Protein AF-A0A1F8THC5-F1 (afdb_monomer_lite)

Structure (mmCIF, N/CA/C/O backbone):
data_AF-A0A1F8THC5-F1
#
_entry.id   AF-A0A1F8THC5-F1
#
loop_
_atom_site.group_PDB
_atom_site.id
_atom_site.type_symbol
_atom_site.label_atom_id
_atom_site.label_alt_id
_atom_site.label_comp_id
_atom_site.label_asym_id
_atom_site.label_entity_id
_atom_site.label_seq_id
_atom_site.pdbx_PDB_ins_code
_atom_site.Cartn_x
_atom_site.Cartn_y
_atom_site.Cartn_z
_atom_site.occupancy
_atom_site.B_iso_or_equiv
_atom_site.auth_seq_id
_atom_site.auth_comp_id
_atom_site.auth_asym_id
_atom_site.auth_atom_id
_atom_site.pdbx_PDB_model_num
ATOM 1 N N . MET A 1 1 ? 15.472 2.644 -5.245 1.00 55.06 1 MET A N 1
ATOM 2 C CA . MET A 1 1 ? 14.211 1.886 -5.036 1.00 55.06 1 MET A CA 1
ATOM 3 C C . MET A 1 1 ? 13.576 2.056 -3.652 1.00 55.06 1 MET A C 1
ATOM 5 O O . MET A 1 1 ? 12.397 2.376 -3.589 1.00 55.06 1 MET A O 1
ATOM 9 N N . THR A 1 2 ? 14.292 1.834 -2.541 1.00 53.03 2 THR A N 1
ATOM 10 C CA . THR A 1 2 ? 13.678 1.596 -1.212 1.00 53.03 2 THR A CA 1
ATOM 11 C C . THR A 1 2 ? 12.883 2.753 -0.594 1.00 53.03 2 THR A C 1
ATOM 13 O O . THR A 1 2 ? 12.020 2.473 0.228 1.00 53.03 2 THR A O 1
ATOM 16 N N . ALA A 1 3 ? 13.113 4.015 -0.980 1.00 61.66 3 ALA A N 1
ATOM 17 C CA . ALA A 1 3 ? 12.354 5.161 -0.451 1.00 61.66 3 ALA A CA 1
ATOM 18 C C . ALA A 1 3 ? 11.189 5.625 -1.350 1.00 61.66 3 ALA A C 1
ATOM 20 O O . ALA A 1 3 ? 10.169 6.072 -0.831 1.00 61.66 3 ALA A O 1
ATOM 21 N N . ALA A 1 4 ? 11.318 5.495 -2.676 1.00 78.25 4 ALA A N 1
ATOM 22 C CA . ALA A 1 4 ? 10.352 6.039 -3.636 1.00 78.25 4 ALA A CA 1
ATOM 23 C C . ALA A 1 4 ? 9.067 5.203 -3.726 1.00 78.25 4 ALA A C 1
ATOM 25 O O . ALA A 1 4 ? 7.970 5.753 -3.741 1.00 78.25 4 ALA A O 1
ATOM 26 N N . TRP A 1 5 ? 9.193 3.869 -3.715 1.00 83.25 5 TRP A N 1
ATOM 27 C CA . TRP A 1 5 ? 8.026 2.987 -3.759 1.00 83.25 5 TRP A CA 1
ATOM 28 C C . TRP A 1 5 ? 7.094 3.161 -2.557 1.00 83.25 5 TRP A C 1
ATOM 30 O O . TRP A 1 5 ? 5.903 3.352 -2.786 1.00 83.25 5 TRP A O 1
ATOM 40 N N . PRO A 1 6 ? 7.578 3.150 -1.294 1.00 74.75 6 PRO A N 1
ATOM 41 C CA . PRO A 1 6 ? 6.705 3.409 -0.159 1.00 74.75 6 PRO A CA 1
ATOM 42 C C . PRO A 1 6 ? 5.925 4.713 -0.318 1.00 74.75 6 PRO A C 1
ATOM 44 O O . PRO A 1 6 ? 4.714 4.678 -0.172 1.00 74.75 6 PRO A O 1
ATOM 47 N N . ALA A 1 7 ? 6.579 5.822 -0.690 1.00 74.62 7 ALA A N 1
ATOM 48 C CA . ALA A 1 7 ? 5.922 7.116 -0.901 1.00 74.62 7 ALA A CA 1
ATOM 49 C C . ALA A 1 7 ? 4.762 7.028 -1.911 1.00 74.62 7 ALA A C 1
ATOM 51 O O . ALA A 1 7 ? 3.622 7.349 -1.572 1.00 74.62 7 ALA A O 1
ATOM 52 N N . PHE A 1 8 ? 5.047 6.514 -3.111 1.00 85.44 8 PHE A N 1
ATOM 53 C CA . PHE A 1 8 ? 4.052 6.322 -4.165 1.00 85.44 8 PHE A CA 1
ATOM 54 C C . PHE A 1 8 ? 2.902 5.412 -3.713 1.00 85.44 8 PHE A C 1
ATOM 56 O O . PHE A 1 8 ? 1.729 5.768 -3.818 1.00 85.44 8 PHE A O 1
ATOM 63 N N . ARG A 1 9 ? 3.227 4.246 -3.145 1.00 84.25 9 ARG A N 1
ATOM 64 C CA . ARG A 1 9 ? 2.250 3.221 -2.765 1.00 84.25 9 ARG A CA 1
ATOM 65 C C . ARG A 1 9 ? 1.277 3.691 -1.685 1.00 84.25 9 ARG A C 1
ATOM 67 O O . ARG A 1 9 ? 0.123 3.255 -1.682 1.00 84.25 9 ARG A O 1
ATOM 74 N N . ILE A 1 10 ? 1.714 4.566 -0.780 1.00 74.12 10 ILE A N 1
ATOM 75 C CA . ILE A 1 10 ? 0.833 5.193 0.217 1.00 74.12 10 ILE A CA 1
ATOM 76 C C . ILE A 1 10 ? -0.155 6.106 -0.470 1.00 74.12 10 ILE A C 1
ATOM 78 O O . ILE A 1 10 ? -1.350 5.970 -0.243 1.00 74.12 10 ILE A O 1
ATOM 82 N N . ALA A 1 11 ? 0.354 7.023 -1.293 1.00 79.38 11 ALA A N 1
ATOM 83 C CA . ALA A 1 11 ? -0.463 8.032 -1.936 1.00 79.38 11 ALA A CA 1
ATOM 84 C C . ALA A 1 11 ? -1.493 7.376 -2.868 1.00 79.38 11 ALA A C 1
ATOM 86 O O . ALA A 1 11 ? -2.670 7.722 -2.844 1.00 79.38 11 ALA A O 1
ATOM 87 N N . ALA A 1 12 ? -1.091 6.323 -3.582 1.00 86.31 12 ALA A N 1
ATOM 88 C CA . ALA A 1 12 ? -2.015 5.448 -4.292 1.00 86.31 12 ALA A CA 1
ATOM 89 C C . ALA A 1 12 ? -3.016 4.774 -3.336 1.00 86.31 12 ALA A C 1
ATOM 91 O O . ALA A 1 12 ? -4.223 4.796 -3.560 1.00 86.31 12 ALA A O 1
ATOM 92 N N . GLY A 1 13 ? -2.534 4.197 -2.233 1.00 78.62 13 GLY A N 1
ATOM 93 C CA . GLY A 1 13 ? -3.359 3.505 -1.244 1.00 78.62 13 GLY A CA 1
ATOM 94 C C . GLY A 1 13 ? -4.473 4.365 -0.640 1.00 78.62 13 GLY A C 1
ATOM 95 O O . GLY A 1 13 ? -5.505 3.809 -0.260 1.00 78.62 13 GLY A O 1
ATOM 96 N N . THR A 1 14 ? -4.313 5.692 -0.599 1.00 75.81 14 THR A N 1
ATOM 97 C CA . THR A 1 14 ? -5.328 6.608 -0.061 1.00 75.81 14 THR A CA 1
ATOM 98 C C . THR A 1 14 ? -6.505 6.886 -0.996 1.00 75.81 14 THR A C 1
ATOM 100 O O . THR A 1 14 ? -7.524 7.376 -0.513 1.00 75.81 14 THR A O 1
ATOM 103 N N . LEU A 1 15 ? -6.419 6.530 -2.282 1.00 81.69 15 LEU A N 1
ATOM 104 C CA . LEU A 1 15 ? -7.518 6.660 -3.254 1.00 81.69 15 LEU A CA 1
ATOM 105 C C . LEU A 1 15 ? -8.721 5.807 -2.846 1.00 81.69 15 LEU A C 1
ATOM 107 O O . LEU A 1 15 ? -8.516 4.635 -2.549 1.00 81.69 15 LEU A O 1
ATOM 111 N N . THR A 1 16 ? -9.950 6.323 -2.803 1.00 77.44 16 THR A N 1
ATOM 112 C CA . THR A 1 16 ? -11.165 5.500 -2.599 1.00 77.44 16 THR A CA 1
ATOM 113 C C . THR A 1 16 ? -11.567 4.737 -3.865 1.00 77.44 16 THR A C 1
ATOM 115 O O . THR A 1 16 ? -10.987 4.947 -4.928 1.00 77.44 16 THR A O 1
ATOM 118 N N . ASP A 1 17 ? -12.564 3.849 -3.767 1.00 82.00 17 ASP A N 1
ATOM 119 C CA . ASP A 1 17 ? -13.129 3.171 -4.943 1.00 82.00 17 ASP A CA 1
ATOM 120 C C . ASP A 1 17 ? -13.680 4.182 -5.960 1.00 82.00 17 ASP A C 1
ATOM 122 O O . ASP A 1 17 ? -13.470 4.019 -7.156 1.00 82.00 17 ASP A O 1
ATOM 126 N N . GLU A 1 18 ? -14.314 5.254 -5.480 1.00 85.06 18 GLU A N 1
ATOM 127 C CA . GLU A 1 18 ? -14.834 6.339 -6.313 1.00 85.06 18 GLU A CA 1
ATOM 128 C C . GLU A 1 18 ? -13.701 7.161 -6.940 1.00 85.06 18 GLU A C 1
ATOM 130 O O . GLU A 1 18 ? -13.726 7.432 -8.138 1.00 85.06 18 GLU A O 1
ATOM 135 N N . GLN A 1 19 ? -12.671 7.502 -6.158 1.00 87.31 19 GLN A N 1
ATOM 136 C CA . GLN A 1 19 ? -11.519 8.254 -6.664 1.00 87.31 19 GLN A CA 1
ATOM 137 C C . GLN A 1 19 ? -10.711 7.461 -7.693 1.00 87.31 19 GLN A C 1
ATOM 139 O O . GLN A 1 19 ? -10.095 8.059 -8.565 1.00 87.31 19 GLN A O 1
ATOM 144 N N . LEU A 1 20 ? -10.723 6.124 -7.653 1.00 91.62 20 LEU A N 1
ATOM 145 C CA . LEU A 1 20 ? -10.086 5.316 -8.697 1.00 91.62 20 LEU A CA 1
ATOM 146 C C . LEU A 1 20 ? -10.676 5.587 -10.092 1.00 91.62 20 LEU A C 1
ATOM 148 O O . LEU A 1 20 ? -9.962 5.458 -11.089 1.00 91.62 20 LEU A O 1
ATOM 152 N N . ASP A 1 21 ? -11.938 6.004 -10.171 1.00 94.06 21 ASP A N 1
ATOM 153 C CA . ASP A 1 21 ? -12.614 6.313 -11.432 1.00 94.06 21 ASP A CA 1
ATOM 154 C C . ASP A 1 21 ? -12.544 7.808 -11.803 1.00 94.06 21 ASP A C 1
ATOM 156 O O . ASP A 1 21 ? -12.910 8.190 -12.919 1.00 94.06 21 ASP A O 1
ATOM 160 N N . GLU A 1 22 ? -12.017 8.658 -10.916 1.00 94.19 22 GLU A N 1
ATOM 161 C CA . GLU A 1 22 ? -11.758 10.071 -11.198 1.00 94.19 22 GLU A CA 1
ATOM 162 C C . GLU A 1 22 ? -10.575 10.252 -12.151 1.00 94.19 22 GLU A C 1
ATOM 164 O O . GLU A 1 22 ? -9.637 9.452 -12.183 1.00 94.19 22 GLU A O 1
ATOM 169 N N . LYS A 1 23 ? -10.628 11.334 -12.935 1.00 94.62 23 LYS A N 1
ATOM 170 C CA . LYS A 1 23 ? -9.609 11.678 -13.924 1.00 94.62 23 LYS A CA 1
ATOM 171 C C . LYS A 1 23 ? -8.441 12.437 -13.295 1.00 94.62 23 LYS A C 1
ATOM 173 O O . LYS A 1 23 ? -8.646 13.427 -12.599 1.00 94.62 23 LYS A O 1
ATOM 178 N N . THR A 1 24 ? -7.226 12.008 -13.612 1.00 92.44 24 THR A N 1
ATOM 179 C CA . THR A 1 24 ? -5.981 12.724 -13.336 1.00 92.44 24 THR A CA 1
ATOM 180 C C . THR A 1 24 ? -5.796 13.891 -14.316 1.00 92.44 24 THR A C 1
ATOM 182 O O . THR A 1 24 ? -6.539 14.036 -15.295 1.00 92.44 24 THR A O 1
ATOM 185 N N . SER A 1 25 ? -4.773 14.726 -14.100 1.00 88.88 25 SER A N 1
ATOM 186 C CA . SER A 1 25 ? -4.449 15.839 -15.007 1.00 88.88 25 SER A CA 1
ATOM 187 C C . SER A 1 25 ? -4.061 15.396 -16.421 1.00 88.88 25 SER A C 1
ATOM 189 O O . SER A 1 25 ? -4.208 16.182 -17.355 1.00 88.88 25 SER A O 1
ATOM 191 N N . SER A 1 26 ? -3.598 14.156 -16.598 1.00 87.81 26 SER A N 1
ATOM 192 C CA . SER A 1 26 ? -3.279 13.568 -17.907 1.00 87.81 26 SER A CA 1
ATOM 193 C C . SER A 1 26 ? -4.500 12.977 -18.634 1.00 87.81 26 SER A C 1
ATOM 195 O O . SER A 1 26 ? -4.383 12.488 -19.756 1.00 87.81 26 SER A O 1
ATOM 197 N N . GLY A 1 27 ? -5.698 13.038 -18.038 1.00 91.88 27 GLY A N 1
ATOM 198 C CA . GLY A 1 27 ? -6.940 12.552 -18.653 1.00 91.88 27 GLY A CA 1
ATOM 199 C C . GLY A 1 27 ? -7.163 11.040 -18.525 1.00 91.88 27 GLY A C 1
ATOM 200 O O . GLY A 1 27 ? -8.160 10.508 -19.033 1.00 91.88 27 GLY A O 1
ATOM 201 N N . TRP A 1 28 ? -6.284 10.337 -17.818 1.00 93.94 28 TRP A N 1
ATOM 202 C CA . TRP A 1 28 ? -6.474 8.951 -17.393 1.00 93.94 28 TRP A CA 1
ATOM 203 C C . TRP A 1 28 ? -7.274 8.902 -16.100 1.00 93.94 28 TRP A C 1
ATOM 205 O O . TRP A 1 28 ? -7.330 9.895 -15.388 1.00 93.94 28 TRP A O 1
ATOM 215 N N . THR A 1 29 ? -7.936 7.789 -15.782 1.00 95.88 29 THR A N 1
ATOM 216 C CA . THR A 1 29 ? -8.403 7.606 -14.399 1.00 95.88 29 THR A CA 1
ATOM 217 C C . THR A 1 29 ? -7.254 7.142 -13.508 1.00 95.88 29 THR A C 1
ATOM 219 O O . THR A 1 29 ? -6.296 6.539 -14.002 1.00 95.88 29 THR A O 1
ATOM 222 N N . TYR A 1 30 ? -7.347 7.351 -12.194 1.00 94.44 30 TYR A N 1
ATOM 223 C CA . TYR A 1 30 ? -6.348 6.806 -11.266 1.00 94.44 30 TYR A CA 1
ATOM 224 C C . TYR A 1 30 ? -6.232 5.276 -11.366 1.00 94.44 30 TYR A C 1
ATOM 226 O O . TYR A 1 30 ? -5.139 4.729 -11.243 1.00 94.44 30 TYR A O 1
ATOM 234 N N . ARG A 1 31 ? -7.328 4.570 -11.669 1.00 95.25 31 ARG A N 1
ATOM 235 C CA . ARG A 1 31 ? -7.323 3.128 -11.960 1.00 95.25 31 ARG A CA 1
ATOM 236 C C . ARG A 1 31 ? -6.429 2.784 -13.153 1.00 95.25 31 ARG A C 1
ATOM 238 O O . ARG A 1 31 ? -5.627 1.859 -13.065 1.00 95.25 31 ARG A O 1
ATOM 245 N N . GLN A 1 32 ? -6.537 3.547 -14.242 1.00 95.25 32 GLN A N 1
ATOM 246 C CA . GLN A 1 32 ? -5.694 3.373 -15.430 1.00 95.25 32 GLN A CA 1
ATOM 247 C C . GLN A 1 32 ? -4.222 3.650 -15.104 1.00 95.25 32 GLN A C 1
ATOM 249 O O . GLN A 1 32 ? -3.361 2.847 -15.452 1.00 95.25 32 GLN A O 1
ATOM 254 N N . MET A 1 33 ? -3.950 4.735 -14.374 1.00 95.12 33 MET A N 1
ATOM 255 C CA . MET A 1 33 ? -2.606 5.120 -13.930 1.00 95.12 33 MET A CA 1
ATOM 256 C C . MET A 1 33 ? -1.938 4.023 -13.083 1.00 95.12 33 MET A C 1
ATOM 258 O O . MET A 1 33 ? -0.804 3.634 -13.348 1.00 95.12 33 MET A O 1
ATOM 262 N N . LEU A 1 34 ? -2.638 3.471 -12.086 1.00 94.69 34 LEU A N 1
ATOM 263 C CA . LEU A 1 34 ? -2.081 2.417 -11.230 1.00 94.69 34 LEU A CA 1
ATOM 264 C C . LEU A 1 34 ? -1.847 1.104 -11.984 1.00 94.69 34 LEU A C 1
ATOM 266 O O . LEU A 1 34 ? -0.841 0.436 -11.743 1.00 94.69 34 LEU A O 1
ATOM 270 N N . GLY A 1 35 ? -2.749 0.739 -12.896 1.00 93.38 35 GLY A N 1
ATOM 271 C CA . GLY A 1 35 ? -2.580 -0.453 -13.722 1.00 93.38 35 GLY A CA 1
ATOM 272 C C . GLY A 1 35 ? -1.411 -0.331 -14.699 1.00 93.38 35 GLY A C 1
ATOM 273 O O . GLY A 1 35 ? -0.642 -1.275 -14.865 1.00 93.38 35 GLY A O 1
ATOM 274 N N . HIS A 1 36 ? -1.208 0.860 -15.263 1.00 92.69 36 HIS A N 1
ATOM 275 C CA . HIS A 1 36 ? -0.026 1.214 -16.052 1.00 92.69 36 HIS A CA 1
ATOM 276 C C . HIS A 1 36 ? 1.270 1.072 -15.260 1.00 92.69 36 HIS A C 1
ATOM 278 O O . HIS A 1 36 ? 2.170 0.365 -15.705 1.00 92.69 36 HIS A O 1
ATOM 284 N N . VAL A 1 37 ? 1.357 1.646 -14.057 1.00 93.75 37 VAL A N 1
ATOM 285 C CA . VAL A 1 37 ? 2.552 1.496 -13.205 1.00 93.75 37 VAL A CA 1
ATOM 286 C C . VAL A 1 37 ? 2.838 0.020 -12.902 1.00 93.75 37 VAL A C 1
ATOM 288 O O . VAL A 1 37 ? 3.983 -0.420 -13.002 1.00 93.75 37 VAL A O 1
ATOM 291 N N . ALA A 1 38 ? 1.804 -0.774 -12.599 1.00 93.00 38 ALA A N 1
ATOM 292 C CA . ALA A 1 38 ? 1.960 -2.214 -12.401 1.00 93.00 38 ALA A CA 1
ATOM 293 C C . ALA A 1 38 ? 2.499 -2.923 -13.660 1.00 93.00 38 ALA A C 1
ATOM 295 O O . ALA A 1 38 ? 3.328 -3.828 -13.560 1.00 93.00 38 ALA A O 1
ATOM 296 N N . ALA A 1 39 ? 2.068 -2.499 -14.849 1.00 90.06 39 ALA A N 1
ATOM 297 C CA . ALA A 1 39 ? 2.529 -3.068 -16.108 1.00 90.06 39 ALA A CA 1
ATOM 298 C C . ALA A 1 39 ? 3.996 -2.754 -16.418 1.00 90.06 39 ALA A C 1
ATOM 300 O O . ALA A 1 39 ? 4.720 -3.642 -16.873 1.00 90.06 39 ALA A O 1
ATOM 301 N N . TRP A 1 40 ? 4.458 -1.542 -16.107 1.00 90.50 40 TRP A N 1
ATOM 302 C CA . TRP A 1 40 ? 5.868 -1.173 -16.250 1.00 90.50 40 TRP A CA 1
ATOM 303 C C . TRP A 1 40 ? 6.778 -1.982 -15.326 1.00 90.50 40 TRP A C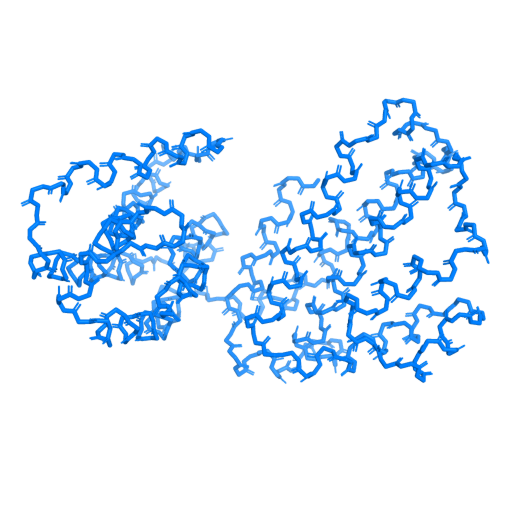 1
ATOM 305 O O . TRP A 1 40 ? 7.820 -2.464 -15.770 1.00 90.50 40 TRP A O 1
ATOM 315 N N . HIS A 1 41 ? 6.353 -2.268 -14.091 1.00 93.25 41 HIS A N 1
ATOM 316 C CA . HIS A 1 41 ? 7.097 -3.185 -13.221 1.00 93.25 41 HIS A CA 1
ATOM 317 C C . HIS A 1 41 ? 7.240 -4.588 -13.815 1.00 93.25 41 HIS A C 1
ATOM 319 O O . HIS A 1 41 ? 8.319 -5.179 -13.742 1.00 93.25 41 HIS A O 1
ATOM 325 N N . GLU A 1 42 ? 6.168 -5.139 -14.392 1.00 88.81 42 GLU A N 1
ATOM 326 C CA . GLU A 1 42 ? 6.221 -6.463 -15.019 1.00 88.81 42 GLU A CA 1
ATOM 327 C C . GLU A 1 42 ? 7.125 -6.487 -16.245 1.00 88.81 42 GLU A C 1
ATOM 329 O O . GLU A 1 42 ? 7.896 -7.434 -16.434 1.00 88.81 42 GLU A O 1
ATOM 334 N N . LEU A 1 43 ? 7.049 -5.441 -17.067 1.00 86.31 43 LEU A N 1
ATOM 335 C CA . LEU A 1 43 ? 7.892 -5.302 -18.243 1.00 86.31 43 LEU A CA 1
ATOM 336 C C . LEU A 1 43 ? 9.369 -5.217 -17.843 1.00 86.31 43 LEU A C 1
ATOM 338 O O . LEU A 1 43 ? 10.190 -5.956 -18.387 1.00 86.31 43 LEU A O 1
ATOM 342 N N . ALA A 1 44 ? 9.696 -4.411 -16.833 1.00 90.06 44 ALA A N 1
ATOM 343 C CA . ALA A 1 44 ? 11.037 -4.326 -16.268 1.00 90.06 44 ALA A CA 1
ATOM 344 C C . ALA A 1 44 ? 11.515 -5.679 -15.728 1.00 90.06 44 ALA A C 1
ATOM 346 O O . ALA A 1 44 ? 12.603 -6.149 -16.066 1.00 90.06 44 ALA A O 1
ATOM 347 N N . ALA A 1 45 ? 10.679 -6.357 -14.936 1.00 91.19 45 ALA A N 1
ATOM 348 C CA . ALA A 1 45 ? 10.993 -7.668 -14.380 1.00 91.19 45 ALA A CA 1
ATOM 349 C C . ALA A 1 45 ? 11.223 -8.720 -15.476 1.00 91.19 45 ALA A C 1
ATOM 351 O O . ALA A 1 45 ? 12.041 -9.623 -15.299 1.00 91.19 45 ALA A O 1
ATOM 352 N N . ARG A 1 46 ? 10.507 -8.636 -16.604 1.00 87.19 46 ARG A N 1
ATOM 353 C CA . ARG A 1 46 ? 10.741 -9.482 -17.782 1.00 87.19 46 ARG A CA 1
ATOM 354 C C . ARG A 1 46 ? 12.074 -9.149 -18.447 1.00 87.19 46 ARG A C 1
ATOM 356 O O . ARG A 1 46 ? 12.908 -10.039 -18.553 1.00 87.19 46 ARG A O 1
ATOM 363 N N . ARG A 1 47 ? 12.312 -7.884 -18.808 1.00 87.50 47 ARG A N 1
ATOM 364 C CA . ARG A 1 47 ? 13.552 -7.435 -19.473 1.00 87.50 47 ARG A CA 1
ATOM 365 C C . ARG A 1 47 ? 14.798 -7.836 -18.685 1.00 87.50 47 ARG A C 1
ATOM 367 O O . ARG A 1 47 ? 15.767 -8.321 -19.256 1.00 87.50 47 ARG A O 1
ATOM 374 N N . LEU A 1 48 ? 14.755 -7.704 -17.360 1.00 91.88 48 LEU A N 1
ATOM 375 C CA . LEU A 1 48 ? 15.857 -8.111 -16.489 1.00 91.88 48 LEU A CA 1
ATOM 376 C C . LEU A 1 48 ? 16.011 -9.636 -16.382 1.00 91.88 48 LEU A C 1
ATOM 378 O O . LEU A 1 48 ? 17.135 -10.115 -16.255 1.00 91.88 48 LEU A O 1
ATOM 382 N N . ARG A 1 49 ? 14.919 -10.415 -16.436 1.00 90.88 49 ARG A N 1
ATOM 383 C CA . ARG A 1 49 ? 14.996 -11.887 -16.496 1.00 90.88 49 ARG A CA 1
ATOM 384 C C . ARG A 1 49 ? 15.629 -12.355 -17.799 1.00 90.88 49 ARG A C 1
ATOM 386 O O . ARG A 1 49 ? 16.501 -13.220 -17.745 1.00 90.88 49 ARG A O 1
ATOM 393 N N . ASP A 1 50 ? 15.222 -11.765 -18.918 1.00 86.62 50 ASP A N 1
ATOM 394 C CA . ASP A 1 50 ? 15.757 -12.079 -20.242 1.00 86.62 50 ASP A CA 1
ATOM 395 C C . ASP A 1 50 ? 17.251 -11.745 -20.282 1.00 86.62 50 ASP A C 1
ATOM 397 O O . ASP A 1 50 ? 18.070 -12.623 -20.544 1.00 86.62 50 ASP A O 1
ATOM 401 N N . PHE A 1 51 ? 17.621 -10.533 -19.860 1.00 90.50 51 PHE A N 1
ATOM 402 C CA . PHE A 1 51 ? 19.017 -10.122 -19.731 1.00 90.50 51 PHE A CA 1
ATOM 403 C C . PHE A 1 51 ? 19.828 -11.047 -18.815 1.00 90.50 51 PHE A C 1
ATOM 405 O O . PHE A 1 51 ? 20.942 -11.440 -19.155 1.00 90.50 51 PHE A O 1
ATOM 412 N N . ARG A 1 52 ? 19.271 -11.469 -17.673 1.00 91.50 52 ARG A N 1
ATOM 413 C CA . ARG A 1 52 ? 19.950 -12.410 -16.771 1.00 91.50 52 ARG A CA 1
ATOM 414 C C . ARG A 1 52 ? 20.190 -13.772 -17.426 1.00 91.50 52 ARG A C 1
ATOM 416 O O . ARG A 1 52 ? 21.189 -14.418 -17.118 1.00 91.50 52 ARG A O 1
ATOM 423 N N . ALA A 1 53 ? 19.267 -14.223 -18.273 1.00 89.38 53 ALA A N 1
ATOM 424 C CA . ALA A 1 53 ? 19.331 -15.522 -18.931 1.00 89.38 53 ALA A CA 1
ATOM 425 C C . ALA A 1 53 ? 20.243 -15.525 -20.168 1.00 89.38 53 ALA A C 1
ATOM 427 O O . ALA A 1 53 ? 20.904 -16.529 -20.426 1.00 89.38 53 ALA A O 1
ATOM 428 N N . THR A 1 54 ? 20.281 -14.428 -20.928 1.00 88.12 54 THR A N 1
ATOM 429 C CA . THR A 1 54 ? 20.923 -14.380 -22.255 1.00 88.12 54 THR A CA 1
ATOM 430 C C . THR A 1 54 ? 22.124 -13.440 -22.333 1.00 88.12 54 THR A C 1
ATOM 432 O O . THR A 1 54 ? 22.928 -13.559 -23.256 1.00 88.12 54 THR A O 1
ATOM 435 N N . GLY A 1 55 ? 22.249 -12.495 -21.398 1.00 88.69 55 GLY A N 1
ATOM 436 C CA . GLY A 1 55 ? 23.194 -11.380 -21.479 1.00 88.69 55 GLY A CA 1
ATOM 437 C C . GLY A 1 55 ? 22.825 -10.327 -22.531 1.00 88.69 55 GLY A C 1
ATOM 438 O O . GLY A 1 55 ? 23.625 -9.436 -22.791 1.00 88.69 55 GLY A O 1
ATOM 439 N N . GLN A 1 56 ? 21.649 -10.415 -23.160 1.00 86.00 56 GLN A N 1
ATOM 440 C CA . GLN A 1 56 ? 21.200 -9.470 -24.186 1.00 86.00 56 GLN A CA 1
ATOM 441 C C . GLN A 1 56 ? 20.281 -8.403 -23.583 1.00 86.00 56 GLN A C 1
ATOM 443 O O . GLN A 1 56 ? 19.459 -8.694 -22.718 1.00 86.00 56 GLN A O 1
ATOM 448 N N . THR A 1 57 ? 20.433 -7.159 -24.036 1.00 82.50 57 THR A N 1
ATOM 449 C CA . THR A 1 57 ? 19.633 -6.004 -23.588 1.00 82.50 57 THR A CA 1
ATOM 450 C C . THR A 1 57 ? 18.336 -5.839 -24.373 1.00 82.50 57 THR A C 1
ATOM 452 O O . THR A 1 57 ? 17.385 -5.230 -23.883 1.00 82.50 57 THR A O 1
ATOM 455 N N . GLU A 1 58 ? 18.288 -6.408 -25.574 1.00 71.31 58 GLU A N 1
ATOM 456 C CA . GLU A 1 58 ? 17.071 -6.516 -26.366 1.00 71.31 58 GLU A CA 1
ATOM 457 C C . GLU A 1 58 ? 16.284 -7.765 -25.958 1.00 71.31 58 GLU A C 1
ATOM 459 O O . GLU A 1 58 ? 16.894 -8.794 -25.634 1.00 71.31 58 GLU A O 1
ATOM 464 N N . PRO A 1 59 ? 14.939 -7.713 -25.975 1.00 60.47 59 PRO A N 1
ATOM 465 C CA . PRO A 1 59 ? 14.131 -8.908 -25.795 1.00 60.47 59 PRO A CA 1
ATOM 466 C C . PRO A 1 59 ? 14.543 -9.941 -26.843 1.00 60.47 59 PRO A C 1
ATOM 468 O O . PRO A 1 59 ? 14.624 -9.630 -28.030 1.00 60.47 59 PRO A O 1
ATOM 471 N N . ALA A 1 60 ? 14.776 -11.187 -26.436 1.00 55.50 60 ALA A N 1
ATOM 472 C CA . ALA A 1 60 ? 14.891 -12.250 -27.421 1.00 55.50 60 ALA A CA 1
ATOM 473 C C . ALA A 1 60 ? 13.529 -12.370 -28.130 1.00 55.50 60 ALA A C 1
ATOM 475 O O . ALA A 1 60 ? 12.535 -12.692 -27.478 1.00 55.50 60 ALA A O 1
ATOM 476 N N . ASP A 1 61 ? 13.481 -12.146 -29.447 1.00 53.00 61 ASP A N 1
ATOM 477 C CA . ASP A 1 61 ? 12.285 -12.220 -30.317 1.00 53.00 61 ASP A CA 1
ATOM 478 C C . ASP A 1 61 ? 11.519 -13.571 -30.269 1.00 53.00 61 ASP A C 1
ATOM 480 O O . ASP A 1 61 ? 10.581 -13.803 -31.032 1.00 53.00 61 ASP A O 1
ATOM 484 N N . ALA A 1 62 ? 11.913 -14.513 -29.410 1.00 46.12 62 ALA A N 1
ATOM 485 C CA . ALA A 1 62 ? 11.618 -15.930 -29.568 1.00 46.12 62 ALA A CA 1
ATOM 486 C C . ALA A 1 62 ? 10.703 -16.557 -28.502 1.00 46.12 62 ALA A C 1
ATOM 488 O O . ALA A 1 62 ? 10.200 -17.651 -28.754 1.00 46.12 62 ALA A O 1
ATOM 489 N N . ASP A 1 63 ? 10.445 -15.923 -27.350 1.00 56.88 63 ASP A N 1
ATOM 490 C CA . ASP A 1 63 ? 9.612 -16.551 -26.309 1.00 56.88 63 ASP A CA 1
ATOM 491 C C . ASP A 1 63 ? 8.176 -15.996 -26.278 1.00 56.88 63 ASP A C 1
ATOM 493 O O . ASP A 1 63 ? 7.829 -15.051 -25.553 1.00 56.88 63 ASP A O 1
ATOM 497 N N . ARG A 1 64 ? 7.326 -16.608 -27.112 1.00 58.44 64 ARG A N 1
ATOM 498 C 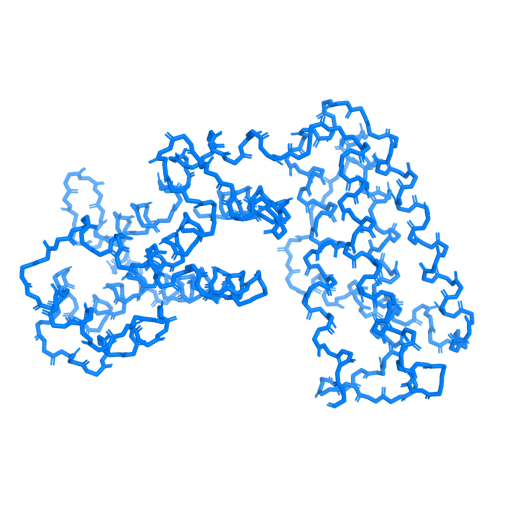CA . ARG A 1 64 ? 5.880 -16.344 -27.154 1.00 58.44 64 ARG A CA 1
ATOM 499 C C . ARG A 1 64 ? 5.191 -16.722 -25.841 1.00 58.44 64 ARG A C 1
ATOM 501 O O . ARG A 1 64 ? 4.293 -15.995 -25.426 1.00 58.44 64 ARG A O 1
ATOM 508 N N . ASP A 1 65 ? 5.651 -17.764 -25.150 1.00 58.97 65 ASP A N 1
ATOM 509 C CA . ASP A 1 65 ? 5.034 -18.248 -23.909 1.00 58.97 65 ASP A CA 1
ATOM 510 C C . ASP A 1 65 ? 5.290 -17.275 -22.746 1.00 58.97 65 ASP A C 1
ATOM 512 O O . ASP A 1 65 ? 4.381 -16.960 -21.971 1.00 58.97 65 ASP A O 1
ATOM 516 N N . ALA A 1 66 ? 6.505 -16.723 -22.647 1.00 60.09 66 ALA A N 1
ATOM 517 C CA . ALA A 1 66 ? 6.833 -15.688 -21.663 1.00 60.09 66 ALA A CA 1
ATOM 518 C C . ALA A 1 66 ? 6.058 -14.383 -21.906 1.00 60.09 66 ALA A C 1
ATOM 520 O O . ALA A 1 66 ? 5.656 -13.695 -20.960 1.00 60.09 66 ALA A O 1
ATOM 521 N N . THR A 1 67 ? 5.824 -14.051 -23.173 1.00 64.44 67 THR A N 1
ATOM 522 C CA . THR A 1 67 ? 5.033 -12.883 -23.569 1.00 64.44 67 THR A CA 1
ATOM 523 C C . THR A 1 67 ? 3.540 -13.090 -23.293 1.00 64.44 67 THR A C 1
ATOM 525 O O . THR A 1 67 ? 2.871 -12.203 -22.765 1.00 64.44 67 THR A O 1
ATOM 528 N N . ASP A 1 68 ? 3.026 -14.296 -23.528 1.00 65.12 68 ASP A N 1
ATOM 529 C CA . ASP A 1 68 ? 1.658 -14.677 -23.180 1.00 65.12 68 ASP A CA 1
ATOM 530 C C . ASP A 1 68 ? 1.418 -14.679 -21.666 1.00 65.12 68 ASP A C 1
ATOM 532 O O . ASP A 1 68 ? 0.349 -14.265 -21.205 1.00 65.12 68 ASP A O 1
ATOM 536 N N . ALA A 1 69 ? 2.411 -15.100 -20.878 1.00 68.00 69 ALA A N 1
ATOM 537 C CA . ALA A 1 69 ? 2.357 -15.023 -19.424 1.00 68.00 69 ALA A CA 1
ATOM 538 C C . ALA A 1 69 ? 2.304 -13.567 -18.932 1.00 68.00 69 ALA A C 1
ATOM 540 O O . ALA A 1 69 ? 1.500 -13.263 -18.048 1.00 68.00 69 ALA A O 1
ATOM 541 N N . LEU A 1 70 ? 3.093 -12.667 -19.535 1.00 68.88 70 LEU A N 1
ATOM 542 C CA . LEU A 1 70 ? 3.047 -11.228 -19.258 1.00 68.88 70 LEU A CA 1
ATOM 543 C C . LEU A 1 70 ? 1.666 -10.652 -19.593 1.00 68.88 70 LEU A C 1
ATOM 545 O O . LEU A 1 70 ? 1.007 -10.087 -18.725 1.00 68.88 70 LEU A O 1
ATOM 549 N N . PHE A 1 71 ? 1.169 -10.860 -20.812 1.00 72.75 71 PHE A N 1
ATOM 550 C CA . PHE A 1 71 ? -0.135 -10.333 -21.220 1.00 72.75 71 PHE A CA 1
ATOM 551 C C . PHE A 1 71 ? -1.289 -10.882 -20.380 1.00 72.75 71 PHE A C 1
ATOM 553 O O . PHE A 1 71 ? -2.217 -10.146 -20.043 1.00 72.75 71 PHE A O 1
ATOM 560 N N . LYS A 1 72 ? -1.218 -12.155 -19.975 1.00 72.81 72 LYS A N 1
ATOM 561 C CA . LYS A 1 72 ? -2.179 -12.742 -19.039 1.00 72.81 72 LYS A CA 1
ATOM 562 C C . LYS A 1 72 ? -2.093 -12.102 -17.651 1.00 72.81 72 LYS A C 1
ATOM 564 O O . LYS A 1 72 ? -3.138 -11.803 -17.081 1.00 72.81 72 LYS A O 1
ATOM 569 N N . ALA A 1 73 ? -0.891 -11.879 -17.116 1.00 68.31 73 ALA A N 1
ATOM 570 C CA . ALA A 1 73 ? -0.702 -11.215 -15.824 1.00 68.31 73 ALA A CA 1
ATOM 571 C C . ALA A 1 73 ? -1.254 -9.778 -15.827 1.00 68.31 73 ALA A C 1
ATOM 573 O O . ALA A 1 73 ? -1.807 -9.322 -14.826 1.00 68.31 73 ALA A O 1
ATOM 574 N N . LEU A 1 74 ? -1.172 -9.102 -16.974 1.00 70.62 74 LEU A N 1
ATOM 575 C CA . LEU A 1 74 ? -1.683 -7.747 -17.181 1.00 70.62 74 LEU A CA 1
ATOM 576 C C . LEU A 1 74 ? -3.182 -7.691 -17.521 1.00 70.62 74 LEU A C 1
ATOM 578 O O . LEU A 1 74 ? -3.767 -6.613 -17.544 1.00 70.62 74 LEU A O 1
ATOM 582 N N . GLY A 1 75 ? -3.838 -8.838 -17.728 1.00 72.81 75 GLY A N 1
ATOM 583 C CA . GLY A 1 75 ? -5.268 -8.905 -18.045 1.00 72.81 75 GLY A CA 1
ATOM 584 C C . GLY A 1 75 ? -5.625 -8.454 -19.466 1.00 72.81 75 GLY A C 1
ATOM 585 O O . GLY A 1 75 ? -6.778 -8.106 -19.718 1.00 72.81 75 GLY A O 1
ATOM 586 N N . LEU A 1 76 ? -4.659 -8.463 -20.387 1.00 75.88 76 LEU A N 1
ATOM 587 C CA . LEU A 1 76 ? -4.861 -8.074 -21.782 1.00 75.88 76 LEU A CA 1
ATOM 588 C C . LEU A 1 76 ? -5.559 -9.183 -22.582 1.00 75.88 76 LEU A C 1
ATOM 590 O O . LEU A 1 76 ? -5.241 -10.373 -22.443 1.00 75.88 76 LEU A O 1
ATOM 594 N N . ALA A 1 77 ? -6.515 -8.787 -23.430 1.00 70.19 77 ALA A N 1
ATOM 595 C CA . ALA A 1 77 ? -7.214 -9.706 -24.323 1.00 70.19 77 ALA A CA 1
ATOM 596 C C . ALA A 1 77 ? -6.281 -10.192 -25.440 1.00 70.19 77 ALA A C 1
ATOM 598 O O . ALA A 1 77 ? -5.302 -9.532 -25.774 1.00 70.19 77 ALA A O 1
ATOM 599 N N . ALA A 1 78 ? -6.589 -11.346 -26.043 1.00 65.50 78 ALA A N 1
ATOM 600 C CA . ALA A 1 78 ? -5.779 -11.912 -27.126 1.00 65.50 78 ALA A CA 1
ATOM 601 C C . ALA A 1 78 ? -5.668 -10.971 -28.345 1.00 65.50 78 ALA A C 1
ATOM 603 O O . ALA A 1 78 ? -4.633 -10.931 -28.999 1.00 65.50 78 ALA A O 1
ATOM 604 N N . GLU A 1 79 ? -6.704 -10.174 -28.603 1.00 63.06 79 GLU A N 1
ATOM 605 C CA . GLU A 1 79 ? -6.756 -9.189 -29.692 1.00 63.06 79 GLU A CA 1
ATOM 606 C C . GLU A 1 79 ? -5.792 -8.008 -29.464 1.00 63.06 79 GLU A C 1
ATOM 608 O O . GLU A 1 79 ? -5.180 -7.514 -30.410 1.00 63.06 79 GLU A O 1
ATOM 613 N N . ASP A 1 80 ? -5.569 -7.619 -28.202 1.00 62.72 80 ASP A N 1
ATOM 614 C CA . ASP A 1 80 ? -4.564 -6.617 -27.822 1.00 62.72 80 ASP A CA 1
ATOM 615 C C . ASP A 1 80 ? -3.129 -7.179 -27.916 1.00 62.72 80 ASP A C 1
ATOM 617 O O . ASP A 1 80 ? -2.164 -6.419 -27.924 1.00 62.72 80 ASP A O 1
ATOM 621 N N . ARG A 1 81 ? -2.958 -8.509 -28.027 1.00 62.03 81 ARG A N 1
ATOM 622 C CA . ARG A 1 81 ? -1.636 -9.159 -28.129 1.00 62.03 81 ARG A CA 1
ATOM 623 C C . ARG A 1 81 ? -1.025 -9.039 -29.513 1.00 62.03 81 ARG A C 1
ATOM 625 O O . ARG A 1 81 ? 0.132 -8.653 -29.616 1.00 62.03 81 ARG A O 1
ATOM 632 N N . GLU A 1 82 ? -1.774 -9.347 -30.574 1.00 55.66 82 GLU A N 1
ATOM 633 C CA . GLU A 1 82 ? -1.262 -9.227 -31.956 1.00 55.66 82 GLU A CA 1
ATOM 634 C C . GLU A 1 82 ? -0.876 -7.780 -32.288 1.00 55.66 82 GLU A C 1
ATOM 636 O O . GLU A 1 82 ? 0.076 -7.515 -33.014 1.00 55.66 82 GLU A O 1
ATOM 641 N N . ALA A 1 83 ? -1.600 -6.847 -31.680 1.00 51.88 83 ALA A N 1
ATOM 642 C CA . ALA A 1 83 ? -1.374 -5.418 -31.711 1.00 51.88 83 ALA A CA 1
ATOM 643 C C . ALA A 1 83 ? -0.043 -4.968 -31.071 1.00 51.88 83 ALA A C 1
ATOM 645 O O . ALA A 1 83 ? 0.588 -4.041 -31.578 1.00 51.88 83 ALA A O 1
ATOM 646 N N . LEU A 1 84 ? 0.366 -5.601 -29.968 1.00 54.38 84 LEU A N 1
ATOM 647 C CA . LEU A 1 84 ? 1.549 -5.236 -29.174 1.00 54.38 84 LEU A CA 1
ATOM 648 C C . LEU A 1 84 ? 2.798 -6.064 -29.517 1.00 54.38 84 LEU A C 1
ATOM 650 O O . LEU A 1 84 ? 3.901 -5.688 -29.137 1.00 54.38 84 LEU A O 1
ATOM 654 N N . LEU A 1 85 ? 2.627 -7.173 -30.242 1.00 53.72 85 LEU A N 1
ATOM 655 C CA . LEU A 1 85 ? 3.696 -8.032 -30.771 1.00 53.72 85 LEU A CA 1
ATOM 656 C C . LEU A 1 85 ? 4.229 -7.581 -32.149 1.00 53.72 85 LEU A C 1
ATOM 658 O O . LEU A 1 85 ? 5.082 -8.259 -32.718 1.00 53.72 85 LEU A O 1
ATOM 662 N N . GLY A 1 86 ? 3.692 -6.490 -32.707 1.00 61.06 86 GLY A N 1
ATOM 663 C CA . GLY A 1 86 ? 4.164 -5.858 -33.946 1.00 61.06 86 GLY A CA 1
ATOM 664 C C . GLY A 1 86 ? 5.343 -4.903 -33.713 1.00 61.06 86 GLY A C 1
ATOM 665 O O . GLY A 1 86 ? 6.220 -5.180 -32.901 1.00 61.06 86 GLY A O 1
ATOM 666 N N . GLU A 1 87 ? 5.372 -3.760 -34.409 1.00 62.34 87 GLU A N 1
ATOM 667 C CA . GLU A 1 87 ? 6.294 -2.670 -34.049 1.00 62.34 87 GLU A CA 1
ATOM 668 C C . GLU A 1 87 ? 5.976 -2.185 -32.626 1.00 62.34 87 GLU A C 1
ATOM 670 O O . GLU A 1 87 ? 4.825 -1.860 -32.321 1.00 62.34 87 GLU A O 1
ATOM 675 N N . TRP A 1 88 ? 6.987 -2.176 -31.751 1.00 68.44 88 TRP A N 1
ATOM 676 C CA . TRP A 1 88 ? 6.847 -1.723 -30.368 1.00 68.44 88 TRP A CA 1
ATOM 677 C C . TRP A 1 88 ? 6.361 -0.271 -30.330 1.00 68.44 88 TRP A C 1
ATOM 679 O O . TRP A 1 88 ? 7.049 0.639 -30.793 1.00 68.44 88 TRP A O 1
ATOM 689 N N . ASP A 1 89 ? 5.185 -0.067 -29.742 1.00 75.50 89 ASP A N 1
ATOM 690 C CA . ASP A 1 89 ? 4.546 1.235 -29.578 1.00 75.50 89 ASP A CA 1
ATOM 691 C C . ASP A 1 89 ? 4.138 1.406 -28.110 1.00 75.50 89 ASP A C 1
ATOM 693 O O . ASP A 1 89 ? 3.251 0.716 -27.592 1.00 75.50 89 ASP A O 1
ATOM 697 N N . MET A 1 90 ? 4.818 2.337 -27.440 1.00 77.75 90 MET A N 1
ATOM 698 C CA . MET A 1 90 ? 4.613 2.639 -26.028 1.00 77.75 90 MET A CA 1
ATOM 699 C C . MET A 1 90 ? 3.216 3.210 -25.756 1.00 77.75 90 MET A C 1
ATOM 701 O O . MET A 1 90 ? 2.593 2.843 -24.761 1.00 77.75 90 MET A O 1
ATOM 705 N N . ASP A 1 91 ? 2.692 4.058 -26.641 1.00 82.50 91 ASP A N 1
ATOM 706 C CA . ASP A 1 91 ? 1.377 4.678 -26.467 1.00 82.50 91 ASP A CA 1
ATOM 707 C C . ASP A 1 91 ? 0.273 3.634 -26.615 1.00 82.50 91 ASP A C 1
ATOM 709 O O . ASP A 1 91 ? -0.686 3.602 -25.836 1.00 82.50 91 ASP A O 1
ATOM 713 N N . ARG A 1 92 ? 0.437 2.719 -27.574 1.00 80.00 92 ARG A N 1
ATOM 714 C CA . ARG A 1 92 ? -0.481 1.595 -27.761 1.00 80.00 92 ARG A CA 1
ATOM 715 C C . ARG A 1 92 ? -0.470 0.644 -26.566 1.00 80.00 92 ARG A C 1
ATOM 717 O O . ARG A 1 92 ? -1.540 0.225 -26.123 1.00 80.00 92 ARG A O 1
ATOM 724 N N . PHE A 1 93 ? 0.711 0.328 -26.031 1.00 81.50 93 PHE A N 1
ATOM 725 C CA . PHE A 1 93 ? 0.860 -0.469 -24.810 1.00 81.50 93 PHE A CA 1
ATOM 726 C C . PHE A 1 93 ? 0.142 0.187 -23.628 1.00 81.50 93 PHE A C 1
ATOM 728 O O . PHE A 1 93 ? -0.734 -0.425 -23.013 1.00 81.50 93 PHE A O 1
ATOM 735 N N . ASN A 1 94 ? 0.441 1.459 -23.378 1.00 85.44 94 ASN A N 1
ATOM 736 C CA . ASN A 1 94 ? -0.152 2.255 -22.309 1.00 85.44 94 ASN A CA 1
ATOM 737 C C . ASN A 1 94 ? -1.686 2.314 -22.421 1.00 85.44 94 ASN A C 1
ATOM 739 O O . ASN A 1 94 ? -2.397 2.089 -21.438 1.00 85.44 94 ASN A O 1
ATOM 743 N N . ALA A 1 95 ? -2.219 2.540 -23.626 1.00 86.44 95 ALA A N 1
ATOM 744 C CA . ALA A 1 95 ? -3.659 2.579 -23.872 1.00 86.44 95 ALA A CA 1
ATOM 745 C C . ALA A 1 95 ? -4.343 1.227 -23.612 1.00 86.44 95 ALA A C 1
ATOM 747 O O . ALA A 1 95 ? -5.408 1.188 -22.988 1.00 86.44 95 ALA A O 1
ATOM 748 N N . ALA A 1 96 ? -3.734 0.121 -24.052 1.00 84.50 96 ALA A N 1
ATOM 749 C CA . ALA A 1 96 ? -4.275 -1.221 -23.855 1.00 84.50 96 ALA A CA 1
ATOM 750 C C . ALA A 1 96 ? -4.310 -1.602 -22.366 1.00 84.50 96 ALA A C 1
ATOM 752 O O . ALA A 1 96 ? -5.333 -2.075 -21.863 1.00 84.50 96 ALA A O 1
ATOM 753 N N . ILE A 1 97 ? -3.229 -1.324 -21.630 1.00 88.81 97 ILE A N 1
ATOM 754 C CA . ILE A 1 97 ? -3.170 -1.542 -20.179 1.00 88.81 97 ILE A CA 1
ATOM 755 C C . ILE A 1 97 ? -4.185 -0.667 -19.453 1.00 88.81 97 ILE A C 1
ATOM 757 O O . ILE A 1 97 ? -4.920 -1.160 -18.591 1.00 88.81 97 ILE A O 1
ATOM 761 N N . GLY A 1 98 ? -4.279 0.611 -19.824 1.00 88.19 98 GLY A N 1
ATOM 762 C CA . GLY A 1 98 ? -5.288 1.512 -19.288 1.00 88.19 98 GLY A CA 1
ATOM 763 C C . GLY A 1 98 ? -6.698 0.952 -19.492 1.00 88.19 98 GLY A C 1
ATOM 764 O O . GLY A 1 98 ? -7.487 0.919 -18.552 1.00 88.19 98 GLY A O 1
ATOM 765 N N . ALA A 1 99 ? -7.020 0.455 -20.687 1.00 88.12 99 ALA A N 1
ATOM 766 C CA . ALA A 1 99 ? -8.323 -0.140 -20.977 1.00 88.12 99 ALA A CA 1
ATOM 767 C C . ALA A 1 99 ? -8.592 -1.422 -20.169 1.00 88.12 99 ALA A C 1
ATOM 769 O O . ALA A 1 99 ? -9.689 -1.583 -19.629 1.00 88.12 99 ALA A O 1
ATOM 770 N N . ALA A 1 100 ? -7.606 -2.315 -20.043 1.00 87.50 100 ALA A N 1
ATOM 771 C CA . ALA A 1 100 ? -7.735 -3.542 -19.255 1.00 87.50 100 ALA A CA 1
ATOM 772 C C . ALA A 1 100 ? -7.970 -3.247 -17.765 1.00 87.50 100 ALA A C 1
ATOM 774 O O . ALA A 1 100 ? -8.837 -3.858 -17.136 1.00 87.50 100 ALA A O 1
ATOM 775 N N . SER A 1 101 ? -7.261 -2.251 -17.232 1.00 90.88 101 SER A N 1
ATOM 776 C CA . SER A 1 101 ? -7.311 -1.869 -15.817 1.00 90.88 101 SER A CA 1
ATOM 777 C C . SER A 1 101 ? -8.675 -1.324 -15.395 1.00 90.88 101 SER A C 1
ATOM 779 O O . SER A 1 101 ? -9.023 -1.406 -14.223 1.00 90.88 101 SER A O 1
ATOM 781 N N . LEU A 1 102 ? -9.499 -0.834 -16.334 1.00 90.06 102 LEU A N 1
ATOM 782 C CA . LEU A 1 102 ? -10.870 -0.384 -16.049 1.00 90.06 102 LEU A CA 1
ATOM 783 C C . LEU A 1 102 ? -11.776 -1.486 -15.481 1.00 90.06 102 LEU A C 1
ATOM 785 O O . LEU A 1 102 ? -12.800 -1.180 -14.877 1.00 90.06 102 LEU A O 1
ATOM 789 N N . ARG A 1 103 ? -11.421 -2.758 -15.689 1.00 89.25 103 ARG A N 1
ATOM 790 C CA . ARG A 1 103 ? -12.191 -3.917 -15.215 1.00 89.25 103 ARG A CA 1
ATOM 791 C C . ARG A 1 103 ? -11.766 -4.397 -13.833 1.00 89.25 103 ARG A C 1
ATOM 793 O O . ARG A 1 103 ? -12.494 -5.177 -13.225 1.00 89.25 103 ARG A O 1
ATOM 800 N N . ASP A 1 104 ? -10.594 -3.981 -13.366 1.00 88.69 104 ASP A N 1
ATOM 801 C CA . ASP A 1 104 ? -10.078 -4.415 -12.077 1.00 88.69 104 ASP A CA 1
ATOM 802 C C . ASP A 1 104 ? -10.805 -3.666 -10.972 1.00 88.69 104 ASP A C 1
ATOM 804 O O . ASP A 1 104 ? -10.818 -2.435 -10.962 1.00 88.69 104 ASP A O 1
ATOM 808 N N . ASP A 1 105 ? -11.367 -4.388 -10.005 1.00 87.75 105 ASP A N 1
ATOM 809 C CA . ASP A 1 105 ? -11.731 -3.769 -8.738 1.00 87.75 105 ASP A CA 1
ATOM 810 C C . ASP A 1 105 ? -10.470 -3.345 -7.966 1.00 87.75 105 ASP A C 1
ATOM 812 O O . ASP A 1 105 ? -9.335 -3.691 -8.309 1.00 87.75 105 ASP A O 1
ATOM 816 N N . ARG A 1 106 ? -10.667 -2.564 -6.904 1.00 84.50 106 ARG A N 1
ATOM 817 C CA . ARG A 1 106 ? -9.571 -2.051 -6.084 1.00 84.50 106 ARG A CA 1
ATOM 818 C C . ARG A 1 106 ? -8.656 -3.159 -5.553 1.00 84.50 106 ARG A C 1
ATOM 820 O O . ARG A 1 106 ? -7.440 -3.010 -5.619 1.00 84.50 106 ARG A O 1
ATOM 827 N N . HIS A 1 107 ? -9.206 -4.251 -5.027 1.00 79.38 107 HIS A N 1
ATOM 828 C CA . HIS A 1 107 ? -8.397 -5.322 -4.448 1.00 79.38 107 HIS A CA 1
ATOM 829 C C . HIS A 1 107 ? -7.511 -5.979 -5.513 1.00 79.38 107 HIS A C 1
ATOM 831 O O . HIS A 1 107 ? -6.310 -6.160 -5.293 1.00 79.38 107 HIS A O 1
ATOM 837 N N . VAL A 1 108 ? -8.080 -6.270 -6.686 1.00 84.69 108 VAL A N 1
ATOM 838 C CA . VAL A 1 108 ? -7.339 -6.815 -7.831 1.00 84.69 108 VAL A CA 1
ATOM 839 C C . VAL A 1 108 ? -6.246 -5.847 -8.284 1.00 84.69 108 VAL A C 1
ATOM 841 O O . VAL A 1 108 ? -5.095 -6.256 -8.441 1.00 84.69 108 VAL A O 1
ATOM 844 N N . LEU A 1 109 ? -6.575 -4.563 -8.443 1.00 90.00 109 LEU A N 1
ATOM 845 C CA . LEU A 1 109 ? -5.639 -3.529 -8.881 1.00 90.00 109 LEU A CA 1
ATOM 846 C C . LEU A 1 109 ? -4.433 -3.410 -7.943 1.00 90.00 109 LEU A C 1
ATOM 848 O O . LEU A 1 109 ? -3.289 -3.433 -8.395 1.00 90.00 109 LEU A O 1
ATOM 852 N N . PHE A 1 110 ? -4.672 -3.328 -6.631 1.00 86.62 110 PHE A N 1
ATOM 853 C CA . PHE A 1 110 ? -3.588 -3.219 -5.654 1.00 86.62 110 PHE A CA 1
ATOM 854 C C . PHE A 1 110 ? -2.791 -4.517 -5.518 1.00 86.62 110 PHE A C 1
ATOM 856 O O . PHE A 1 110 ? -1.575 -4.460 -5.366 1.00 86.62 110 PHE A O 1
ATOM 863 N N . THR A 1 111 ? -3.426 -5.678 -5.688 1.00 82.81 111 THR A N 1
ATOM 864 C CA . THR A 1 111 ? -2.722 -6.967 -5.741 1.00 82.81 111 THR A CA 1
ATOM 865 C C . THR A 1 111 ? -1.792 -7.050 -6.955 1.00 82.81 111 THR A C 1
ATOM 867 O O . THR A 1 111 ? -0.656 -7.514 -6.830 1.00 82.81 111 THR A O 1
ATOM 870 N N . LYS A 1 112 ? -2.221 -6.565 -8.130 1.00 88.69 112 LYS A N 1
ATOM 871 C CA . LYS A 1 112 ? -1.353 -6.448 -9.316 1.00 88.69 112 LYS A CA 1
ATOM 872 C C . LYS A 1 112 ? -0.205 -5.468 -9.074 1.00 88.69 112 LYS A C 1
ATOM 874 O O . LYS A 1 112 ? 0.947 -5.785 -9.372 1.00 88.69 112 LYS A O 1
ATOM 879 N N . LEU A 1 113 ? -0.505 -4.303 -8.506 1.00 91.62 113 LEU A N 1
ATOM 880 C CA . LEU A 1 113 ? 0.473 -3.256 -8.223 1.00 91.62 113 LEU A CA 1
ATOM 881 C C . LEU A 1 113 ? 1.558 -3.725 -7.236 1.00 91.62 113 LEU A C 1
ATOM 883 O O . LEU A 1 113 ? 2.747 -3.599 -7.525 1.00 91.62 113 LEU A O 1
ATOM 887 N N . ASP A 1 114 ? 1.168 -4.336 -6.118 1.00 86.25 114 ASP A N 1
ATOM 888 C CA . ASP A 1 114 ? 2.101 -4.850 -5.110 1.00 86.25 114 ASP A CA 1
ATOM 889 C C . ASP A 1 114 ? 2.853 -6.092 -5.605 1.00 86.25 114 ASP A C 1
ATOM 891 O O . ASP A 1 114 ? 4.073 -6.199 -5.446 1.00 86.25 114 ASP A O 1
ATOM 895 N N . GLY A 1 115 ? 2.146 -7.015 -6.263 1.00 86.69 115 GLY A N 1
ATOM 896 C CA . GLY A 1 115 ? 2.736 -8.235 -6.807 1.00 86.69 115 GLY A CA 1
ATOM 897 C C . GLY A 1 115 ? 3.780 -7.963 -7.891 1.00 86.69 115 GLY A C 1
ATOM 898 O O . GLY A 1 115 ? 4.824 -8.617 -7.911 1.00 86.69 115 GLY A O 1
ATOM 899 N N . SER A 1 116 ? 3.531 -6.986 -8.765 1.00 92.38 116 SER A N 1
ATOM 900 C CA . SER A 1 116 ? 4.471 -6.607 -9.826 1.00 92.38 116 SER A CA 1
ATOM 901 C C . SER A 1 116 ? 5.740 -5.963 -9.279 1.00 92.38 116 SER A C 1
ATOM 903 O O . SER A 1 116 ? 6.847 -6.342 -9.667 1.00 92.38 116 SER A O 1
ATOM 905 N N . PHE A 1 117 ? 5.610 -5.080 -8.286 1.00 91.56 117 PHE A N 1
ATOM 906 C CA . PHE A 1 117 ? 6.766 -4.508 -7.603 1.00 91.56 117 PHE A CA 1
ATOM 907 C C . PHE A 1 117 ? 7.586 -5.575 -6.855 1.00 91.56 117 PHE A C 1
ATOM 909 O O . PHE A 1 117 ? 8.820 -5.552 -6.891 1.00 91.56 117 PHE A O 1
ATOM 916 N N . ALA A 1 118 ? 6.927 -6.538 -6.199 1.00 87.88 118 ALA A N 1
ATOM 917 C CA . ALA A 1 118 ? 7.603 -7.648 -5.527 1.00 87.88 118 ALA A CA 1
ATOM 918 C C . ALA A 1 118 ? 8.413 -8.512 -6.510 1.00 87.88 118 ALA A C 1
ATOM 920 O O . ALA A 1 118 ? 9.588 -8.783 -6.252 1.00 87.88 118 ALA A O 1
ATOM 921 N N . ARG A 1 119 ? 7.828 -8.869 -7.663 1.00 91.25 119 ARG A N 1
ATOM 922 C CA . ARG A 1 119 ? 8.521 -9.608 -8.733 1.00 91.25 119 ARG A CA 1
ATOM 923 C C . ARG A 1 119 ? 9.711 -8.834 -9.292 1.00 91.25 119 ARG A C 1
ATOM 925 O O . ARG A 1 119 ? 10.788 -9.408 -9.441 1.00 91.25 119 ARG A O 1
ATOM 932 N N . LEU A 1 120 ? 9.563 -7.531 -9.545 1.00 92.69 120 LEU A N 1
ATOM 933 C CA . LEU A 1 120 ? 10.681 -6.686 -9.974 1.00 92.69 120 LEU A CA 1
ATOM 934 C C . LEU A 1 120 ? 11.830 -6.729 -8.957 1.00 92.69 120 LEU A C 1
ATOM 936 O O . LEU A 1 120 ? 12.982 -6.952 -9.327 1.00 92.69 120 LEU A O 1
ATOM 940 N N . ARG A 1 121 ? 11.525 -6.579 -7.663 1.00 93.31 121 ARG A N 1
ATOM 941 C CA . ARG A 1 121 ? 12.537 -6.642 -6.599 1.00 93.31 121 ARG A CA 1
ATOM 942 C C . ARG A 1 121 ? 13.244 -7.987 -6.519 1.00 93.31 121 ARG A C 1
ATOM 944 O O . ARG A 1 121 ? 14.450 -8.000 -6.285 1.00 93.31 121 ARG A O 1
ATOM 951 N N . GLU A 1 122 ? 12.516 -9.086 -6.680 1.00 92.56 122 GLU A N 1
ATOM 952 C CA . GLU A 1 122 ? 13.089 -10.433 -6.691 1.00 92.56 122 GLU A CA 1
ATOM 953 C C . GLU A 1 122 ? 14.092 -10.594 -7.837 1.00 92.56 122 GLU A C 1
ATOM 955 O O . GLU A 1 122 ? 15.212 -11.058 -7.622 1.00 92.56 122 GLU A O 1
ATOM 960 N N . VAL A 1 123 ? 13.729 -10.146 -9.043 1.00 94.38 123 VAL A N 1
ATOM 961 C CA . VAL A 1 123 ? 14.617 -10.223 -10.208 1.00 94.38 123 VAL A CA 1
ATOM 962 C C . VAL A 1 123 ? 15.860 -9.361 -10.007 1.00 94.38 123 VAL A C 1
ATOM 964 O O . VAL A 1 123 ? 16.961 -9.852 -10.242 1.00 94.38 123 VAL A O 1
ATOM 967 N N . VAL A 1 124 ? 15.706 -8.125 -9.515 1.00 93.94 124 VAL A N 1
ATOM 968 C CA . VAL A 1 124 ? 16.842 -7.234 -9.226 1.00 93.94 124 VAL A CA 1
ATOM 969 C C . VAL A 1 124 ? 17.771 -7.833 -8.170 1.00 93.94 124 VAL A C 1
ATOM 971 O O . VAL A 1 124 ? 18.986 -7.787 -8.336 1.00 93.94 124 VAL A O 1
ATOM 974 N N . ALA A 1 125 ? 17.225 -8.429 -7.106 1.00 93.38 125 ALA A N 1
ATOM 975 C CA . ALA A 1 125 ? 18.019 -9.068 -6.055 1.00 93.38 125 ALA A CA 1
ATOM 976 C C . ALA A 1 125 ? 18.802 -10.300 -6.543 1.00 93.38 125 ALA A C 1
ATOM 978 O O . ALA A 1 125 ? 19.752 -10.719 -5.888 1.00 93.38 125 ALA A O 1
ATOM 979 N N . ALA A 1 126 ? 18.399 -10.879 -7.674 1.00 95.81 126 ALA A N 1
ATOM 980 C CA . ALA A 1 126 ? 19.031 -12.042 -8.279 1.00 95.81 126 ALA A CA 1
ATOM 981 C C . ALA A 1 126 ? 20.035 -11.696 -9.398 1.00 95.81 126 ALA A C 1
ATOM 983 O O . ALA A 1 126 ? 20.582 -12.617 -10.007 1.00 95.81 126 ALA A O 1
ATOM 984 N N . LEU A 1 127 ? 20.263 -10.413 -9.704 1.00 94.94 127 LEU A N 1
ATOM 985 C CA . LEU A 1 127 ? 21.321 -9.985 -10.626 1.00 94.94 127 LEU A CA 1
ATOM 986 C C . LEU A 1 127 ? 22.692 -10.071 -9.941 1.00 94.94 127 LEU A C 1
ATOM 988 O O . LEU A 1 127 ? 22.823 -9.737 -8.764 1.00 94.94 127 LEU A O 1
ATOM 992 N N . SER A 1 128 ? 23.723 -10.486 -10.680 1.00 96.06 128 SER A N 1
ATOM 993 C CA . SER A 1 128 ? 25.111 -10.404 -10.209 1.00 96.06 128 SER A CA 1
ATOM 994 C C . SER A 1 128 ? 25.662 -8.978 -10.314 1.00 96.06 128 SER A C 1
ATOM 996 O O . SER A 1 128 ? 25.183 -8.181 -11.120 1.00 96.06 128 SER A O 1
ATOM 998 N N . ASP A 1 129 ? 26.725 -8.664 -9.568 1.00 95.44 129 ASP A N 1
ATOM 999 C CA . ASP A 1 129 ? 27.411 -7.364 -9.668 1.00 95.44 129 ASP A CA 1
ATOM 1000 C C . ASP A 1 129 ? 27.893 -7.062 -11.103 1.00 95.44 129 ASP A C 1
ATOM 1002 O O . ASP A 1 129 ? 27.831 -5.921 -11.569 1.00 95.44 129 ASP A O 1
ATOM 1006 N N . GLU A 1 130 ? 28.327 -8.094 -11.833 1.00 94.50 130 GLU A N 1
ATOM 1007 C CA . GLU A 1 130 ? 28.705 -7.989 -13.247 1.00 94.50 130 GLU A CA 1
ATOM 1008 C C . GLU A 1 130 ? 27.496 -7.619 -14.113 1.00 94.50 130 GLU A C 1
ATOM 1010 O O . GLU A 1 130 ? 27.562 -6.674 -14.892 1.00 94.50 130 GLU A O 1
ATOM 1015 N N . GLN A 1 131 ? 26.353 -8.281 -13.922 1.00 94.00 131 GLN A N 1
ATOM 1016 C CA . GLN A 1 131 ? 25.118 -7.960 -14.644 1.00 94.00 131 GLN A CA 1
ATOM 1017 C C . GLN A 1 131 ? 24.599 -6.557 -14.307 1.00 94.00 131 GLN A C 1
ATOM 1019 O O . GLN A 1 131 ? 24.127 -5.845 -15.190 1.00 94.00 131 GLN A O 1
ATOM 1024 N N . VAL A 1 132 ? 24.723 -6.123 -13.052 1.00 93.50 132 VAL A N 1
ATOM 1025 C CA . VAL A 1 132 ? 24.336 -4.771 -12.621 1.00 93.50 132 VAL A CA 1
ATOM 1026 C C . VAL A 1 132 ? 25.191 -3.692 -13.295 1.00 93.50 132 VAL A C 1
ATOM 1028 O O . VAL A 1 132 ? 24.696 -2.589 -13.522 1.00 93.50 132 VAL A O 1
ATOM 1031 N N . SER A 1 133 ? 26.449 -3.988 -13.628 1.00 92.81 133 SER A N 1
ATOM 1032 C CA . SER A 1 133 ? 27.410 -3.029 -14.193 1.00 92.81 133 SER A CA 1
ATOM 1033 C C . SER A 1 133 ? 27.674 -3.189 -15.696 1.00 92.81 133 SER A C 1
ATOM 1035 O O . SER A 1 133 ? 28.372 -2.359 -16.278 1.00 92.81 133 SER A O 1
ATOM 1037 N N . ALA A 1 134 ? 27.108 -4.209 -16.341 1.00 92.12 134 ALA A N 1
ATOM 1038 C CA . ALA A 1 134 ? 27.274 -4.472 -17.767 1.00 92.12 134 ALA A CA 1
ATOM 1039 C C . ALA A 1 134 ? 26.394 -3.571 -18.657 1.00 92.12 134 ALA A C 1
ATOM 1041 O O . ALA A 1 134 ? 25.413 -2.978 -18.206 1.00 92.12 134 ALA A O 1
ATOM 1042 N N . HIS A 1 135 ? 26.752 -3.501 -19.946 1.00 89.06 135 HIS A N 1
ATOM 1043 C CA . HIS A 1 135 ? 26.036 -2.747 -20.988 1.00 89.06 135 HIS A CA 1
ATOM 1044 C C . HIS A 1 135 ? 25.768 -1.291 -20.591 1.00 89.06 135 HIS A C 1
ATOM 1046 O O . HIS A 1 135 ? 24.626 -0.879 -20.398 1.00 89.06 135 HIS A O 1
ATOM 1052 N N . VAL A 1 136 ? 26.850 -0.530 -20.409 1.00 91.81 136 VAL A N 1
ATOM 1053 C CA . VAL A 1 136 ? 26.780 0.885 -20.037 1.00 91.81 136 VAL A CA 1
ATOM 1054 C C . VAL A 1 136 ? 26.678 1.753 -21.281 1.00 91.81 136 VAL A C 1
ATOM 1056 O O . VAL A 1 136 ? 27.606 1.794 -22.088 1.00 91.81 136 VAL A O 1
ATOM 1059 N N . GLU A 1 137 ? 25.593 2.510 -21.370 1.00 86.00 137 GLU A N 1
ATOM 1060 C CA . GLU A 1 137 ? 25.375 3.544 -22.376 1.00 86.00 137 GLU A CA 1
ATOM 1061 C C . GLU A 1 137 ? 25.059 4.861 -21.664 1.00 86.00 137 GLU A C 1
ATOM 1063 O O . GLU A 1 137 ? 24.377 4.885 -20.642 1.00 86.00 137 GLU A O 1
ATOM 1068 N N . GLU A 1 138 ? 25.649 5.962 -22.135 1.00 86.81 138 GLU A N 1
ATOM 1069 C CA . GLU A 1 138 ? 25.474 7.302 -21.543 1.00 86.81 138 GLU A CA 1
ATOM 1070 C C . GLU A 1 138 ? 25.709 7.367 -20.015 1.00 86.81 138 GLU A C 1
ATOM 1072 O O . GLU A 1 138 ? 25.134 8.181 -19.293 1.00 86.81 138 GLU A O 1
ATOM 1077 N N . GLY A 1 139 ? 26.595 6.504 -19.505 1.00 87.31 139 GLY A N 1
ATOM 1078 C CA . GLY A 1 139 ? 26.951 6.449 -18.085 1.00 87.31 139 GLY A CA 1
ATOM 1079 C C . GLY A 1 139 ? 25.952 5.703 -17.193 1.00 87.31 139 GLY A C 1
ATOM 1080 O O . GLY A 1 139 ? 26.108 5.741 -15.973 1.00 87.31 139 GLY A O 1
ATOM 1081 N N . ARG A 1 140 ? 24.961 5.005 -17.762 1.00 88.62 140 ARG A N 1
ATOM 1082 C CA . ARG A 1 140 ? 24.023 4.137 -17.032 1.00 88.62 140 ARG A CA 1
ATOM 1083 C C . ARG A 1 140 ? 24.116 2.708 -17.562 1.00 88.62 140 ARG A C 1
ATOM 1085 O O . ARG A 1 140 ? 24.144 2.500 -18.768 1.00 88.62 140 ARG A O 1
ATOM 1092 N N . SER A 1 141 ? 24.180 1.718 -16.670 1.00 93.00 141 SER A N 1
ATOM 1093 C CA . SER A 1 141 ? 24.058 0.315 -17.083 1.00 93.00 141 SER A CA 1
ATOM 1094 C C . SER A 1 141 ? 22.630 0.015 -17.521 1.00 93.00 141 SER A C 1
ATOM 1096 O O . SER A 1 141 ? 21.684 0.618 -17.007 1.00 93.00 141 SER A O 1
ATOM 1098 N N . PHE A 1 142 ? 22.462 -0.959 -18.414 1.00 93.38 142 PHE A N 1
ATOM 1099 C CA . PHE A 1 142 ? 21.145 -1.428 -18.839 1.00 93.38 142 PHE A CA 1
ATOM 1100 C 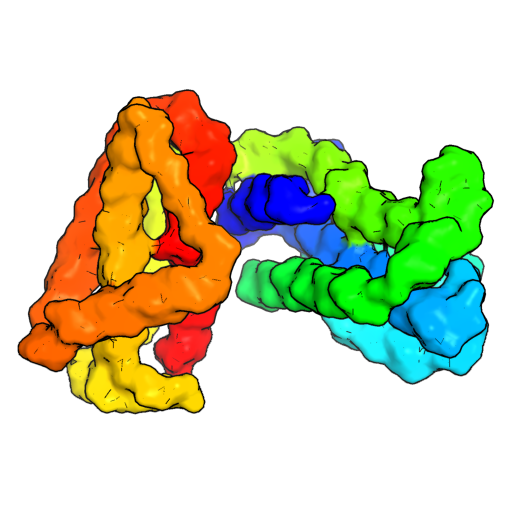C . PHE A 1 142 ? 20.238 -1.755 -17.644 1.00 93.38 142 PHE A C 1
ATOM 1102 O O . PHE A 1 142 ? 19.119 -1.253 -17.555 1.00 93.38 142 PHE A O 1
ATOM 1109 N N . ALA A 1 143 ? 20.739 -2.539 -16.681 1.00 93.06 143 ALA A N 1
ATOM 1110 C CA . ALA A 1 143 ? 19.970 -2.918 -15.500 1.00 93.06 143 ALA A CA 1
ATOM 1111 C C . ALA A 1 143 ? 19.515 -1.695 -14.687 1.00 93.06 143 ALA A C 1
ATOM 1113 O O . ALA A 1 143 ? 18.372 -1.646 -14.235 1.00 93.06 143 ALA A O 1
ATOM 1114 N N . TYR A 1 144 ? 20.382 -0.690 -14.527 1.00 92.25 144 TYR A N 1
ATOM 1115 C CA . TYR A 1 144 ? 20.016 0.552 -13.851 1.00 92.25 144 TYR A CA 1
ATOM 1116 C C . TYR A 1 144 ? 18.970 1.340 -14.646 1.00 92.25 144 TYR A C 1
ATOM 1118 O O . TYR A 1 144 ? 17.971 1.754 -14.064 1.00 92.25 144 TYR A O 1
ATOM 1126 N N . ALA A 1 145 ? 19.167 1.512 -15.956 1.00 89.88 145 ALA A N 1
ATOM 1127 C CA . ALA A 1 145 ? 18.269 2.273 -16.820 1.00 89.88 145 ALA A CA 1
ATOM 1128 C C . ALA A 1 145 ? 16.851 1.680 -16.847 1.00 89.88 145 ALA A C 1
ATOM 1130 O O . ALA A 1 145 ? 15.883 2.423 -16.714 1.00 89.88 145 ALA A O 1
ATOM 1131 N N . VAL A 1 146 ? 16.728 0.350 -16.936 1.00 90.50 146 VAL A N 1
ATOM 1132 C CA . VAL A 1 146 ? 15.435 -0.352 -16.874 1.00 90.50 146 VAL A CA 1
ATOM 1133 C C . VAL A 1 146 ? 14.764 -0.148 -15.518 1.00 90.50 146 VAL A C 1
ATOM 1135 O O . VAL A 1 146 ? 13.606 0.247 -15.457 1.00 90.50 146 VAL A O 1
ATOM 1138 N N . VAL A 1 147 ? 15.477 -0.387 -14.412 1.00 91.88 147 VAL A N 1
ATOM 1139 C CA . VAL A 1 147 ? 14.877 -0.250 -13.075 1.00 91.88 147 VAL A CA 1
ATOM 1140 C C . VAL A 1 147 ? 14.492 1.199 -12.794 1.00 91.88 147 VAL A C 1
ATOM 1142 O O . VAL A 1 147 ? 13.430 1.442 -12.233 1.00 91.88 147 VAL A O 1
ATOM 1145 N N . GLU A 1 148 ? 15.338 2.166 -13.132 1.00 91.12 148 GLU A N 1
ATOM 1146 C CA . GLU A 1 148 ? 15.039 3.582 -12.936 1.00 91.12 148 GLU A CA 1
ATOM 1147 C C . GLU A 1 148 ? 13.838 4.011 -13.781 1.00 91.12 148 GLU A C 1
ATOM 1149 O O . GLU A 1 148 ? 12.853 4.480 -13.210 1.00 91.12 148 GLU A O 1
ATOM 1154 N N . GLY A 1 149 ? 13.902 3.803 -15.099 1.00 87.19 149 GLY A N 1
ATOM 1155 C CA . GLY A 1 149 ? 12.883 4.252 -16.047 1.00 87.19 149 GLY A CA 1
ATOM 1156 C C . GLY A 1 149 ? 11.518 3.617 -15.814 1.00 87.19 149 GLY A C 1
ATOM 1157 O O . GLY A 1 149 ? 10.515 4.309 -15.877 1.00 87.19 149 GLY A O 1
ATOM 1158 N N . ASP A 1 150 ? 11.477 2.340 -15.441 1.00 88.31 150 ASP A N 1
ATOM 1159 C CA . ASP A 1 150 ? 10.216 1.603 -15.326 1.00 88.31 150 ASP A CA 1
ATOM 1160 C C . ASP A 1 150 ? 9.708 1.528 -13.864 1.00 88.31 150 ASP A C 1
ATOM 1162 O O . ASP A 1 150 ? 8.696 0.882 -13.586 1.00 88.31 150 ASP A O 1
ATOM 1166 N N . SER A 1 151 ? 10.403 2.156 -12.897 1.00 88.62 151 SER A N 1
ATOM 1167 C CA . SER A 1 151 ? 9.966 2.206 -11.490 1.00 88.62 151 SER A CA 1
ATOM 1168 C C . SER A 1 151 ? 10.190 3.570 -10.818 1.00 88.62 151 SER A C 1
ATOM 1170 O O . SER A 1 151 ? 9.400 4.494 -10.978 1.00 88.62 151 SER A O 1
ATOM 1172 N N . PHE A 1 152 ? 11.249 3.731 -10.021 1.00 84.50 152 PHE A N 1
ATOM 1173 C CA . PHE A 1 152 ? 11.410 4.882 -9.133 1.00 84.50 152 PHE A CA 1
ATOM 1174 C C . PHE A 1 152 ? 11.685 6.207 -9.852 1.00 84.50 152 PHE A C 1
ATOM 1176 O O . PHE A 1 152 ? 11.495 7.251 -9.232 1.00 84.50 152 PHE A O 1
ATOM 1183 N N . GLY A 1 153 ? 12.140 6.177 -11.105 1.00 84.81 153 GLY A N 1
ATOM 1184 C CA . GLY A 1 153 ? 12.250 7.353 -11.968 1.00 84.81 153 GLY A CA 1
ATOM 1185 C C . GLY A 1 153 ? 10.914 7.772 -12.587 1.00 84.81 153 GLY A C 1
ATOM 1186 O O . GLY A 1 153 ? 10.762 8.943 -12.908 1.00 84.81 153 GLY A O 1
ATOM 1187 N N . HIS A 1 154 ? 9.943 6.857 -12.663 1.00 85.56 154 HIS A N 1
ATOM 1188 C CA . HIS A 1 154 ? 8.613 7.070 -13.246 1.00 85.56 154 HIS A CA 1
ATOM 1189 C C . HIS A 1 154 ? 7.562 7.493 -12.209 1.00 85.56 154 HIS A C 1
ATOM 1191 O O . HIS A 1 154 ? 6.688 8.299 -12.509 1.00 85.56 154 HIS A O 1
ATOM 1197 N N . TYR A 1 155 ? 7.667 7.055 -10.946 1.00 87.94 155 TYR A N 1
ATOM 1198 C CA . TYR A 1 155 ? 6.733 7.497 -9.891 1.00 87.94 155 TYR A CA 1
ATOM 1199 C C . TYR A 1 155 ? 6.578 9.027 -9.753 1.00 87.94 155 TYR A C 1
ATOM 1201 O O . TYR A 1 155 ? 5.450 9.464 -9.518 1.00 87.94 155 TYR A O 1
ATOM 1209 N N . PRO A 1 156 ? 7.644 9.851 -9.880 1.00 85.44 156 PRO A N 1
ATOM 1210 C CA . PRO A 1 156 ? 7.526 11.308 -9.812 1.00 85.44 156 PRO A CA 1
ATOM 1211 C C . PRO A 1 156 ? 6.589 11.915 -10.865 1.00 85.44 156 PRO A C 1
ATOM 1213 O O . PRO A 1 156 ? 5.992 12.956 -10.606 1.00 85.44 156 PRO A O 1
ATOM 1216 N N . GLU A 1 157 ? 6.404 11.264 -12.018 1.00 85.88 157 GLU A N 1
ATOM 1217 C CA . GLU A 1 157 ? 5.479 11.727 -13.066 1.00 85.88 157 GLU A CA 1
ATOM 1218 C C . GLU A 1 157 ? 4.023 11.740 -12.575 1.00 85.88 157 GLU A C 1
ATOM 1220 O O . GLU A 1 157 ? 3.231 12.594 -12.973 1.00 85.88 157 GLU A O 1
ATOM 1225 N N . HIS A 1 158 ? 3.700 10.856 -11.628 1.00 89.00 158 HIS A N 1
ATOM 1226 C CA . HIS A 1 158 ? 2.376 10.711 -11.022 1.00 89.00 158 HIS A CA 1
ATOM 1227 C C . HIS A 1 158 ? 2.261 11.362 -9.636 1.00 89.00 158 HIS A C 1
ATOM 1229 O O . HIS A 1 158 ? 1.188 11.356 -9.028 1.00 89.00 158 HIS A O 1
ATOM 1235 N N . GLU A 1 159 ? 3.344 11.933 -9.100 1.00 81.75 159 GLU A N 1
ATOM 1236 C CA . GLU A 1 159 ? 3.347 12.502 -7.749 1.00 81.75 159 GLU A CA 1
ATOM 1237 C C . GLU A 1 159 ? 2.371 13.677 -7.636 1.00 81.75 159 GLU A C 1
ATOM 1239 O O . GLU A 1 159 ? 1.595 13.745 -6.683 1.00 81.75 159 GLU A O 1
ATOM 1244 N N . ALA A 1 160 ? 2.347 14.562 -8.637 1.00 80.75 160 ALA A N 1
ATOM 1245 C CA . ALA A 1 160 ? 1.413 15.685 -8.681 1.00 80.75 160 ALA A CA 1
ATOM 1246 C C . ALA A 1 160 ? -0.048 15.221 -8.792 1.00 80.75 160 ALA A C 1
ATOM 1248 O O . ALA A 1 160 ? -0.925 15.811 -8.165 1.00 80.75 160 ALA A O 1
ATOM 1249 N N . GLU A 1 161 ? -0.304 14.149 -9.549 1.00 85.56 161 GLU A N 1
ATOM 1250 C CA . GLU A 1 161 ? -1.641 13.568 -9.698 1.00 85.56 161 GLU A CA 1
ATOM 1251 C C . GLU A 1 161 ? -2.128 13.000 -8.362 1.00 85.56 161 GLU A C 1
ATOM 1253 O O . GLU A 1 161 ? -3.250 13.270 -7.939 1.00 85.56 161 GLU A O 1
ATOM 1258 N N . LEU A 1 162 ? -1.275 12.266 -7.649 1.00 82.56 162 LEU A N 1
ATOM 1259 C CA . LEU A 1 162 ? -1.615 11.685 -6.353 1.00 82.56 162 LEU A CA 1
ATOM 1260 C C . LEU A 1 162 ? -1.695 12.730 -5.230 1.00 82.56 162 LEU A C 1
ATOM 1262 O O . LEU A 1 162 ? -2.546 12.618 -4.350 1.00 82.56 162 LEU A O 1
ATOM 1266 N N . ALA A 1 163 ? -0.868 13.775 -5.256 1.00 76.31 163 ALA A N 1
ATOM 1267 C CA . ALA A 1 163 ? -0.845 14.804 -4.215 1.00 76.31 163 ALA A CA 1
ATOM 1268 C C . ALA A 1 163 ? -2.192 15.530 -4.039 1.00 76.31 163 ALA A C 1
ATOM 1270 O O . ALA A 1 163 ? -2.500 15.985 -2.938 1.00 76.31 163 ALA A O 1
ATOM 1271 N N . VAL A 1 164 ? -3.005 15.616 -5.098 1.00 77.12 164 VAL A N 1
ATOM 1272 C CA . VAL A 1 164 ? -4.337 16.248 -5.067 1.00 77.12 164 VAL A CA 1
ATOM 1273 C C . VAL A 1 164 ? -5.340 15.447 -4.228 1.00 77.12 164 VAL A C 1
ATOM 1275 O O . VAL A 1 164 ? -6.255 16.022 -3.642 1.00 77.12 164 VAL A O 1
ATOM 1278 N N . VAL A 1 165 ? -5.162 14.129 -4.155 1.00 74.19 165 VAL A N 1
ATOM 1279 C CA . VAL A 1 165 ? -6.127 13.185 -3.568 1.00 74.19 165 VAL A CA 1
ATOM 1280 C C . VAL A 1 165 ? -5.654 12.573 -2.251 1.00 74.19 165 VAL A C 1
ATOM 1282 O O . VAL A 1 165 ? -6.450 11.950 -1.547 1.00 74.19 165 VAL A O 1
ATOM 1285 N N . VAL A 1 166 ? -4.389 12.784 -1.871 1.00 72.75 166 VAL A N 1
ATOM 1286 C CA . VAL A 1 166 ? -3.884 12.415 -0.542 1.00 72.75 166 VAL A CA 1
ATOM 1287 C C . VAL A 1 166 ? -4.625 13.224 0.535 1.00 72.75 166 VAL A C 1
ATOM 1289 O O . VAL A 1 166 ? -4.677 14.454 0.449 1.00 72.75 166 VAL A O 1
ATOM 1292 N N . PRO A 1 167 ? -5.167 12.574 1.586 1.00 74.25 167 PRO A N 1
ATOM 1293 C CA . PRO A 1 167 ? -5.822 13.254 2.694 1.00 74.25 167 PRO A CA 1
ATOM 1294 C C . PRO A 1 167 ? -4.948 14.358 3.296 1.00 74.25 167 PRO A C 1
ATOM 1296 O O . PRO A 1 167 ? -3.911 14.102 3.903 1.00 74.25 167 PRO A O 1
ATOM 1299 N N . ALA A 1 168 ? -5.392 15.605 3.146 1.00 77.19 168 ALA A N 1
ATOM 1300 C CA . ALA A 1 168 ? -4.655 16.777 3.612 1.00 77.19 168 ALA A CA 1
ATOM 1301 C C . ALA A 1 168 ? -4.946 17.150 5.079 1.00 77.19 168 ALA A C 1
ATOM 1303 O O . ALA A 1 168 ? -4.346 18.096 5.594 1.00 77.19 168 ALA A O 1
ATOM 1304 N N . THR A 1 169 ? -5.876 16.449 5.742 1.00 86.62 169 THR A N 1
ATOM 1305 C CA . THR A 1 169 ? -6.253 16.680 7.146 1.00 86.62 169 THR A CA 1
ATOM 1306 C C . THR A 1 169 ? -6.476 15.367 7.898 1.00 86.62 169 THR A C 1
ATOM 1308 O O . THR A 1 169 ? -6.727 14.320 7.291 1.00 86.62 169 THR A O 1
ATOM 1311 N N . GLY A 1 170 ? -6.407 15.429 9.233 1.00 87.75 170 GLY A N 1
ATOM 1312 C CA . GLY A 1 170 ? -6.715 14.297 10.106 1.00 87.75 170 GLY A CA 1
ATOM 1313 C C . GLY A 1 170 ? -8.152 13.799 9.936 1.00 87.75 170 GLY A C 1
ATOM 1314 O O . GLY A 1 170 ? -8.386 12.594 9.946 1.00 87.75 170 GLY A O 1
ATOM 1315 N N . GLU A 1 171 ? -9.113 14.694 9.687 1.00 89.94 171 GLU A N 1
ATOM 1316 C CA . GLU A 1 171 ? -10.509 14.334 9.412 1.00 89.94 171 GLU A CA 1
ATOM 1317 C C . GLU A 1 171 ? -10.659 13.546 8.114 1.00 89.94 171 GLU A C 1
ATOM 1319 O O . GLU A 1 171 ? -11.351 12.530 8.106 1.00 89.94 171 GLU A O 1
ATOM 1324 N N . ALA A 1 172 ? -9.999 13.977 7.035 1.00 84.19 172 ALA A N 1
ATOM 1325 C CA . ALA A 1 172 ? -10.035 13.259 5.763 1.00 84.19 172 ALA A CA 1
ATOM 1326 C C . ALA A 1 172 ? -9.406 11.862 5.900 1.00 84.19 172 ALA A C 1
ATOM 1328 O O . ALA A 1 172 ? -9.966 10.875 5.420 1.00 84.19 172 ALA A O 1
ATOM 1329 N N . LEU A 1 173 ? -8.282 11.758 6.620 1.00 84.38 173 LEU A N 1
ATOM 1330 C CA . LEU A 1 173 ? -7.624 10.477 6.873 1.00 84.38 173 LEU A CA 1
ATOM 1331 C C . LEU A 1 173 ? -8.477 9.565 7.771 1.00 84.38 173 LEU A C 1
ATOM 1333 O O . LEU A 1 173 ? -8.634 8.384 7.472 1.00 84.38 173 LEU A O 1
ATOM 1337 N N . ALA A 1 174 ? -9.087 10.099 8.831 1.00 90.12 174 ALA A N 1
ATOM 1338 C CA . ALA A 1 174 ? -9.973 9.344 9.714 1.00 90.12 174 ALA A CA 1
ATOM 1339 C C . ALA A 1 174 ? -11.246 8.878 8.995 1.00 90.12 174 ALA A C 1
ATOM 1341 O O . ALA A 1 174 ? -11.625 7.719 9.126 1.00 90.12 174 ALA A O 1
ATOM 1342 N N . ALA A 1 175 ? -11.881 9.740 8.195 1.00 86.38 175 ALA A N 1
ATOM 1343 C CA . ALA A 1 175 ? -13.049 9.371 7.397 1.00 86.38 175 ALA A CA 1
ATOM 1344 C C . ALA A 1 175 ? -12.728 8.216 6.441 1.00 86.38 175 ALA A C 1
ATOM 1346 O O . ALA A 1 175 ? -13.536 7.300 6.277 1.00 86.38 175 ALA A O 1
ATOM 1347 N N . ARG A 1 176 ? -11.520 8.221 5.869 1.00 79.56 176 ARG A N 1
ATOM 1348 C CA . ARG A 1 176 ? -11.055 7.129 5.025 1.00 79.56 176 ARG A CA 1
ATOM 1349 C C . ARG A 1 176 ? -10.887 5.825 5.806 1.00 79.56 176 ARG A C 1
ATOM 1351 O O . ARG A 1 176 ? -11.415 4.791 5.403 1.00 79.56 176 ARG A O 1
ATOM 1358 N N . ILE A 1 177 ? -10.193 5.884 6.938 1.00 87.25 177 ILE A N 1
ATOM 1359 C CA . ILE A 1 177 ? -10.023 4.739 7.839 1.00 87.25 177 ILE A CA 1
ATOM 1360 C C . ILE A 1 177 ? -11.391 4.184 8.272 1.00 87.25 177 ILE A C 1
ATOM 1362 O O . ILE A 1 177 ? -11.571 2.971 8.326 1.00 87.25 177 ILE A O 1
ATOM 1366 N N . ASP A 1 178 ? -12.383 5.041 8.523 1.00 90.69 178 ASP A N 1
ATOM 1367 C CA . ASP A 1 178 ? -13.733 4.628 8.919 1.00 90.69 178 ASP A CA 1
ATOM 1368 C C . ASP A 1 178 ? -14.443 3.793 7.841 1.00 90.69 178 ASP A C 1
ATOM 1370 O O . ASP A 1 178 ? -15.203 2.880 8.177 1.00 90.69 178 ASP A O 1
ATOM 1374 N N . MET A 1 179 ? -14.214 4.077 6.555 1.00 83.75 179 MET A N 1
ATOM 1375 C CA . MET A 1 179 ? -14.797 3.300 5.456 1.00 83.75 179 MET A CA 1
ATOM 1376 C C . MET A 1 179 ? -14.251 1.869 5.432 1.00 83.75 179 MET A C 1
ATOM 1378 O O . MET A 1 179 ? -15.030 0.911 5.422 1.00 83.75 179 MET A O 1
ATOM 1382 N N . ASP A 1 180 ? -12.928 1.721 5.485 1.00 82.69 180 ASP A N 1
ATOM 1383 C CA . ASP A 1 180 ? -12.273 0.411 5.424 1.00 82.69 180 ASP A CA 1
ATOM 1384 C C . ASP A 1 180 ? -12.486 -0.389 6.716 1.00 82.69 180 ASP A C 1
ATOM 1386 O O . ASP A 1 180 ? -12.720 -1.602 6.676 1.00 82.69 180 ASP A O 1
ATOM 1390 N N . TRP A 1 181 ? -12.541 0.303 7.858 1.00 90.88 181 TRP A N 1
ATOM 1391 C CA . TRP A 1 181 ? -12.888 -0.296 9.141 1.00 90.88 181 TRP A CA 1
ATOM 1392 C C . TRP A 1 181 ? -14.256 -0.967 9.112 1.00 90.88 181 TRP A C 1
ATOM 1394 O O . TRP A 1 181 ? -14.388 -2.097 9.576 1.00 90.88 181 TRP A O 1
ATOM 1404 N N . ARG A 1 182 ? -15.284 -0.309 8.556 1.00 90.62 182 ARG A N 1
ATOM 1405 C CA . ARG A 1 182 ? -16.641 -0.882 8.489 1.00 90.62 182 ARG A CA 1
ATOM 1406 C C . ARG A 1 182 ? -16.647 -2.206 7.731 1.00 90.62 182 ARG A C 1
ATOM 1408 O O . ARG A 1 182 ? -17.217 -3.174 8.228 1.00 90.62 182 ARG A O 1
ATOM 1415 N N . ARG A 1 183 ? -15.966 -2.263 6.580 1.00 84.81 183 ARG A N 1
ATOM 1416 C CA . ARG A 1 183 ? -15.845 -3.479 5.755 1.00 84.81 183 ARG A CA 1
ATOM 1417 C C . ARG A 1 183 ? -15.128 -4.597 6.518 1.00 84.81 183 ARG A C 1
ATOM 1419 O O . ARG A 1 183 ? -15.616 -5.724 6.574 1.00 84.81 183 ARG A O 1
ATOM 1426 N N . PHE A 1 184 ? -13.997 -4.283 7.148 1.00 88.69 184 PHE A N 1
ATOM 1427 C CA . PHE A 1 184 ? -13.245 -5.234 7.970 1.00 88.69 184 PHE A CA 1
ATOM 1428 C C . PHE A 1 184 ? -14.064 -5.749 9.159 1.00 88.69 184 PHE A C 1
ATOM 1430 O O . PHE A 1 184 ? -14.222 -6.956 9.350 1.00 88.69 184 PHE A O 1
ATOM 1437 N N . ARG A 1 185 ? -14.642 -4.833 9.938 1.00 92.69 185 ARG A N 1
ATOM 1438 C CA . ARG A 1 185 ? -15.407 -5.145 11.144 1.00 92.69 185 ARG A CA 1
ATOM 1439 C C . ARG A 1 185 ? -16.658 -5.957 10.836 1.00 92.69 185 ARG A C 1
ATOM 1441 O O . ARG A 1 185 ? -17.052 -6.791 11.653 1.00 92.69 185 ARG A O 1
ATOM 1448 N N . GLU A 1 186 ? -17.265 -5.740 9.672 1.00 91.44 186 GLU A N 1
ATOM 1449 C CA . GLU A 1 186 ? -18.382 -6.538 9.184 1.00 91.44 186 GLU A CA 1
ATOM 1450 C C . GLU A 1 186 ? -17.983 -7.988 8.889 1.00 91.44 186 GLU A C 1
ATOM 1452 O O . GLU A 1 186 ? -18.731 -8.888 9.273 1.00 91.44 186 GLU A O 1
ATOM 1457 N N . ARG A 1 187 ? -16.807 -8.240 8.298 1.00 89.50 187 ARG A N 1
ATOM 1458 C CA . ARG A 1 187 ? -16.286 -9.609 8.111 1.00 89.50 187 ARG A CA 1
ATOM 1459 C C . ARG A 1 187 ? -16.063 -10.311 9.449 1.00 89.50 187 ARG A C 1
ATOM 1461 O O . ARG A 1 187 ? -16.581 -11.403 9.667 1.00 89.50 187 ARG A O 1
ATOM 1468 N N . VAL A 1 188 ? -15.408 -9.632 10.394 1.00 91.38 188 VAL A N 1
ATOM 1469 C CA . VAL A 1 188 ? -15.217 -10.143 11.766 1.00 91.38 188 VAL A CA 1
ATOM 1470 C C . VAL A 1 188 ? -16.564 -10.416 12.451 1.00 91.38 188 VAL A C 1
ATOM 1472 O O . VAL A 1 188 ? -16.726 -11.409 13.158 1.00 91.38 188 VAL A O 1
ATOM 1475 N N . ARG A 1 189 ? -17.567 -9.554 12.230 1.00 91.44 189 ARG A N 1
ATOM 1476 C CA . ARG A 1 189 ? -18.926 -9.745 12.759 1.00 91.44 189 ARG A CA 1
ATOM 1477 C C . ARG A 1 189 ? -19.604 -10.985 12.173 1.00 91.44 189 ARG A C 1
ATOM 1479 O O . ARG A 1 189 ? -20.257 -11.692 12.934 1.00 91.44 189 ARG A O 1
ATOM 1486 N N . HIS A 1 190 ? -19.466 -11.233 10.869 1.00 91.00 190 HIS A N 1
ATOM 1487 C CA . HIS A 1 190 ? -20.065 -12.391 10.194 1.00 91.00 190 HIS A CA 1
ATOM 1488 C C . HIS A 1 190 ? -19.481 -13.719 10.674 1.00 91.00 190 HIS A C 1
ATOM 1490 O O . HIS A 1 190 ? -20.240 -14.661 10.879 1.00 91.00 190 HIS A O 1
ATOM 1496 N N . LEU A 1 191 ? -18.168 -13.776 10.920 1.00 90.00 191 LEU A N 1
ATOM 1497 C CA . LEU A 1 191 ? -17.522 -14.945 11.527 1.00 90.00 191 LEU A CA 1
ATOM 1498 C C . LEU A 1 191 ? -18.120 -15.273 12.910 1.00 90.00 191 LEU A C 1
ATOM 1500 O O . LEU A 1 191 ? -18.286 -16.432 13.291 1.00 90.00 191 LEU A O 1
ATOM 1504 N N . GLY A 1 192 ? -18.481 -14.229 13.660 1.00 88.44 192 GLY A N 1
ATOM 1505 C CA . GLY A 1 192 ? -19.103 -14.346 14.970 1.00 88.44 192 GLY A CA 1
ATOM 1506 C C . GLY A 1 192 ? -18.150 -14.870 16.049 1.00 88.44 192 GLY A C 1
ATOM 1507 O O . GLY A 1 192 ? -17.037 -15.325 15.799 1.00 88.44 192 GLY A O 1
ATOM 1508 N N . ARG A 1 193 ? -18.598 -14.814 17.309 1.00 90.38 193 ARG A N 1
ATOM 1509 C CA . ARG A 1 193 ? -17.763 -15.205 18.463 1.00 90.38 193 ARG A CA 1
ATOM 1510 C C . ARG A 1 193 ? -17.325 -16.670 18.423 1.00 90.38 193 ARG A C 1
ATOM 1512 O O . ARG A 1 193 ? -16.235 -16.979 18.888 1.00 90.38 193 ARG A O 1
ATOM 1519 N N . ALA A 1 194 ? -18.179 -17.552 17.904 1.00 89.31 194 ALA A N 1
ATOM 1520 C CA . ALA A 1 194 ? -17.888 -18.981 17.813 1.00 89.31 194 ALA A CA 1
ATOM 1521 C C . ALA A 1 194 ? -16.777 -19.274 16.791 1.00 89.31 194 ALA A C 1
ATOM 1523 O O . ALA A 1 194 ? -15.888 -20.068 17.089 1.00 89.31 194 ALA A O 1
ATOM 1524 N N . GLY A 1 195 ? -16.781 -18.577 15.650 1.00 91.94 195 GLY A N 1
ATOM 1525 C CA . GLY A 1 195 ? -15.781 -18.757 14.598 1.00 91.94 195 GLY A CA 1
ATOM 1526 C C . GLY A 1 195 ? -14.396 -18.216 14.964 1.00 91.94 195 GLY A C 1
ATOM 1527 O O . GLY A 1 195 ? -13.402 -18.642 14.391 1.00 91.94 195 GLY A O 1
ATOM 1528 N N . LEU A 1 196 ? -14.273 -17.344 15.976 1.00 93.56 196 LEU A N 1
ATOM 1529 C CA . LEU A 1 196 ? -12.967 -16.811 16.396 1.00 93.56 196 LEU A CA 1
ATOM 1530 C C . LEU A 1 196 ? -11.973 -17.890 16.871 1.00 93.56 196 LEU A C 1
ATOM 1532 O O . LEU A 1 196 ? -10.768 -17.644 16.885 1.00 93.56 196 LEU A O 1
ATOM 1536 N N . GLY A 1 197 ? -12.453 -19.071 17.270 1.00 93.44 197 GLY A N 1
ATOM 1537 C CA . GLY A 1 197 ? -11.594 -20.201 17.631 1.00 93.44 197 GLY A CA 1
ATOM 1538 C C . GLY A 1 197 ? -11.085 -21.022 16.441 1.00 93.44 197 GLY A C 1
ATOM 1539 O O . GLY A 1 197 ? -10.181 -21.839 16.620 1.00 93.44 197 GLY A O 1
ATOM 1540 N N . GLU A 1 198 ? -11.654 -20.833 15.250 1.00 93.56 198 GLU A N 1
ATOM 1541 C CA . GLU A 1 198 ? -11.255 -21.551 14.039 1.00 93.56 198 GLU A CA 1
ATOM 1542 C C . GLU A 1 198 ? -9.904 -21.051 13.529 1.00 93.56 198 GLU A C 1
ATOM 1544 O O . GLU A 1 198 ? -9.485 -19.930 13.834 1.00 93.56 198 GLU A O 1
ATOM 1549 N N . ARG A 1 199 ? -9.198 -21.911 12.786 1.00 92.62 199 ARG A N 1
ATOM 1550 C CA . ARG A 1 199 ? -7.866 -21.606 12.264 1.00 92.62 199 ARG A CA 1
ATOM 1551 C C . ARG A 1 199 ? -7.930 -21.099 10.832 1.00 92.62 199 ARG A C 1
ATOM 1553 O O . ARG A 1 199 ? -8.615 -21.686 10.002 1.00 92.62 199 ARG A O 1
ATOM 1560 N N . THR A 1 200 ? -7.136 -20.076 10.552 1.00 86.38 200 THR A N 1
ATOM 1561 C CA . THR A 1 200 ? -6.814 -19.624 9.201 1.00 86.38 200 THR A CA 1
ATOM 1562 C C . THR A 1 200 ? -5.927 -20.650 8.489 1.00 86.38 200 THR A C 1
ATOM 1564 O O . THR A 1 200 ? -5.335 -21.540 9.113 1.00 86.38 200 THR A O 1
ATOM 1567 N N . SER A 1 201 ? -5.776 -20.502 7.172 1.00 80.88 201 SER A N 1
ATOM 1568 C CA . SER A 1 201 ? -4.909 -21.349 6.336 1.00 80.88 201 SER A CA 1
ATOM 1569 C C . SER A 1 201 ? -3.432 -21.331 6.757 1.00 80.88 201 SER A C 1
ATOM 1571 O O . SER A 1 201 ? -2.712 -22.298 6.516 1.00 80.88 201 SER A O 1
ATOM 1573 N N . ILE A 1 202 ? -2.992 -20.268 7.434 1.00 79.06 202 ILE A N 1
ATOM 1574 C CA . ILE A 1 202 ? -1.630 -20.106 7.967 1.00 79.06 202 ILE A CA 1
ATOM 1575 C C . ILE A 1 202 ? -1.492 -20.574 9.426 1.00 79.06 202 ILE A C 1
ATOM 1577 O O . ILE A 1 202 ? -0.439 -20.427 10.044 1.00 79.06 202 ILE A O 1
ATOM 1581 N N . GLY A 1 203 ? -2.548 -21.165 9.990 1.00 87.94 203 GLY A N 1
ATOM 1582 C CA . GLY A 1 203 ? -2.520 -21.850 11.278 1.00 87.94 203 GLY A CA 1
ATOM 1583 C C . GLY A 1 203 ? -2.765 -20.969 12.502 1.00 87.94 203 GLY A C 1
ATOM 1584 O O . GLY A 1 203 ? -2.781 -21.506 13.607 1.00 87.94 203 GLY A O 1
ATOM 1585 N N . TRP A 1 204 ? -2.992 -19.664 12.362 1.00 92.44 204 TRP A N 1
ATOM 1586 C CA . TRP A 1 204 ? -3.456 -18.812 13.466 1.00 92.44 204 TRP A CA 1
ATOM 1587 C C . TRP A 1 204 ? -4.938 -19.022 13.727 1.00 92.44 204 TRP A C 1
ATOM 1589 O O . TRP A 1 204 ? -5.672 -19.350 12.803 1.00 92.44 204 TRP A O 1
ATOM 1599 N N . THR A 1 205 ? -5.409 -18.828 14.960 1.00 94.62 205 THR A N 1
ATOM 1600 C CA . THR A 1 205 ? -6.858 -18.686 15.152 1.00 94.62 205 THR A CA 1
ATOM 1601 C C . THR A 1 205 ? -7.321 -17.328 14.632 1.00 94.62 205 THR A C 1
ATOM 1603 O O . THR A 1 205 ? -6.557 -16.361 14.629 1.00 94.62 205 THR A O 1
ATOM 1606 N N . TYR A 1 206 ? -8.587 -17.202 14.247 1.00 94.38 206 TYR A N 1
ATOM 1607 C CA . TYR A 1 206 ? -9.153 -15.893 13.922 1.00 94.38 206 TYR A CA 1
ATOM 1608 C C . TYR A 1 206 ? -9.087 -14.910 15.101 1.00 94.38 206 TYR A C 1
ATOM 1610 O O . TYR A 1 206 ? -8.950 -13.705 14.895 1.00 94.38 206 TYR A O 1
ATOM 1618 N N . LYS A 1 207 ? -9.113 -15.406 16.345 1.00 95.69 207 LYS A N 1
ATOM 1619 C CA . LYS A 1 207 ? -8.828 -14.603 17.540 1.00 95.69 207 LYS A CA 1
ATOM 1620 C C . LYS A 1 207 ? -7.394 -14.069 17.535 1.00 95.69 207 LYS A C 1
ATOM 1622 O O . LYS A 1 207 ? -7.198 -12.906 17.875 1.00 95.69 207 LYS A O 1
ATOM 1627 N N . ASP A 1 208 ? -6.413 -14.887 17.155 1.00 95.44 208 ASP A N 1
ATOM 1628 C CA . ASP A 1 208 ? -5.012 -14.456 17.049 1.00 95.44 208 ASP A CA 1
ATOM 1629 C C . ASP A 1 208 ? -4.855 -13.393 15.956 1.00 95.44 208 ASP A C 1
ATOM 1631 O O . ASP A 1 208 ? -4.192 -12.383 16.175 1.00 95.44 208 ASP A O 1
ATOM 1635 N N . LEU A 1 209 ? -5.542 -13.560 14.821 1.00 92.56 209 LEU A N 1
ATOM 1636 C CA . LEU A 1 209 ? -5.560 -12.561 13.754 1.00 92.56 209 LEU A CA 1
ATOM 1637 C C . LEU A 1 209 ? -6.158 -11.227 14.231 1.00 92.56 209 LEU A C 1
ATOM 1639 O O . LEU A 1 209 ? -5.586 -10.166 13.983 1.00 92.56 209 LEU A O 1
ATOM 1643 N N . VAL A 1 210 ? -7.262 -11.264 14.988 1.00 94.44 210 VAL A N 1
ATOM 1644 C CA . VAL A 1 210 ? -7.817 -10.060 15.629 1.00 94.44 210 VAL A CA 1
ATOM 1645 C C . VAL A 1 210 ? -6.815 -9.453 16.614 1.00 94.44 210 VAL A C 1
ATOM 1647 O O . VAL A 1 210 ? -6.561 -8.255 16.541 1.00 94.44 210 VAL A O 1
ATOM 1650 N N . ALA A 1 211 ? -6.209 -10.250 17.497 1.00 95.94 211 ALA A N 1
ATOM 1651 C CA . ALA A 1 211 ? -5.228 -9.785 18.482 1.00 95.94 211 ALA A CA 1
ATOM 1652 C C . ALA A 1 211 ? -4.008 -9.105 17.834 1.00 95.94 211 ALA A C 1
ATOM 1654 O O . ALA A 1 211 ? -3.501 -8.100 18.338 1.00 95.94 211 ALA A O 1
ATOM 1655 N N . HIS A 1 212 ? -3.560 -9.628 16.696 1.00 94.25 212 HIS A N 1
ATOM 1656 C CA . HIS A 1 212 ? -2.534 -9.024 15.852 1.00 94.25 212 HIS A CA 1
ATOM 1657 C C . HIS A 1 212 ? -2.965 -7.649 15.319 1.00 94.25 212 HIS A C 1
ATOM 1659 O O . HIS A 1 212 ? -2.234 -6.674 15.511 1.00 94.25 212 HIS A O 1
ATOM 1665 N N . VAL A 1 213 ? -4.177 -7.533 14.762 1.00 93.75 213 VAL A N 1
ATOM 1666 C CA . VAL A 1 213 ? -4.735 -6.243 14.311 1.00 93.75 213 VAL A CA 1
ATOM 1667 C C . VAL A 1 213 ? -4.839 -5.247 15.470 1.00 93.75 213 VAL A C 1
ATOM 1669 O O . VAL A 1 213 ? -4.459 -4.088 15.307 1.00 93.75 213 VAL A O 1
ATOM 1672 N N . VAL A 1 214 ? -5.287 -5.680 16.656 1.00 95.94 214 VAL A N 1
ATOM 1673 C CA . VAL A 1 214 ? -5.333 -4.824 17.856 1.00 95.94 214 VAL A CA 1
ATOM 1674 C C . VAL A 1 214 ? -3.958 -4.240 18.166 1.00 95.94 214 VAL A C 1
ATOM 1676 O O . VAL A 1 214 ? -3.856 -3.033 18.390 1.00 95.94 214 VAL A O 1
ATOM 1679 N N . GLY A 1 215 ? -2.902 -5.058 18.121 1.00 95.56 215 GLY A N 1
ATOM 1680 C CA . GLY A 1 215 ? -1.532 -4.588 18.319 1.00 95.56 215 GLY A CA 1
ATOM 1681 C C . GLY A 1 215 ? -1.189 -3.421 17.390 1.00 95.56 215 GLY A C 1
ATOM 1682 O O . GLY A 1 215 ? -0.794 -2.349 17.854 1.00 95.56 215 GLY A O 1
ATOM 1683 N N . TRP A 1 216 ? -1.427 -3.576 16.087 1.00 94.81 216 TRP A N 1
ATOM 1684 C CA . TRP A 1 216 ? -1.152 -2.520 15.109 1.00 94.81 216 TRP A CA 1
ATOM 1685 C C . TRP A 1 216 ? -1.985 -1.253 15.316 1.00 94.81 216 TRP A C 1
ATOM 1687 O O . TRP A 1 216 ? -1.447 -0.153 15.160 1.00 94.81 216 TRP A O 1
ATOM 1697 N N . LEU A 1 217 ? -3.244 -1.372 15.748 1.00 95.94 217 LEU A N 1
ATOM 1698 C CA . LEU A 1 217 ? -4.065 -0.209 16.104 1.00 95.94 217 LEU A CA 1
ATOM 1699 C C . LEU A 1 217 ? -3.494 0.550 17.304 1.00 95.94 217 LEU A C 1
ATOM 1701 O O . LEU A 1 217 ? -3.451 1.777 17.290 1.00 95.94 217 LEU A O 1
ATOM 1705 N N . GLU A 1 218 ? -2.991 -0.156 18.314 1.00 95.81 218 GLU A N 1
ATOM 1706 C CA . GLU A 1 218 ? -2.330 0.452 19.475 1.00 95.81 218 GLU A CA 1
ATOM 1707 C C . GLU A 1 218 ? -0.953 1.045 19.144 1.00 95.81 218 GLU A C 1
ATOM 1709 O O . GLU A 1 218 ? -0.423 1.877 19.886 1.00 95.81 218 GLU A O 1
ATOM 1714 N N . ASP A 1 219 ? -0.332 0.611 18.050 1.00 94.75 219 ASP A N 1
ATOM 1715 C CA . ASP A 1 219 ? 0.952 1.119 17.569 1.00 94.75 219 ASP A CA 1
ATOM 1716 C C . ASP A 1 219 ? 0.853 2.499 16.928 1.00 94.75 219 ASP A C 1
ATOM 1718 O O . ASP A 1 219 ? 1.764 3.312 17.094 1.00 94.75 219 ASP A O 1
ATOM 1722 N N . VAL A 1 220 ? -0.260 2.792 16.254 1.00 94.44 220 VAL A N 1
ATOM 1723 C CA . VAL A 1 220 ? -0.494 4.078 15.585 1.00 94.44 220 VAL A CA 1
ATOM 1724 C C . VAL A 1 220 ? -0.350 5.281 16.532 1.00 94.44 220 VAL A C 1
ATOM 1726 O O . VAL A 1 220 ? 0.529 6.110 16.274 1.00 94.44 220 VAL A O 1
ATOM 1729 N N . PRO A 1 221 ? -1.114 5.400 17.639 1.00 96.00 221 PRO A N 1
ATOM 1730 C CA . PRO A 1 221 ? -0.993 6.550 18.535 1.00 96.00 221 PRO A CA 1
ATOM 1731 C C . PRO A 1 221 ? 0.410 6.654 19.145 1.00 96.00 221 PRO A C 1
ATOM 1733 O O . PRO A 1 221 ? 0.985 7.739 19.189 1.00 96.00 221 PRO A O 1
ATOM 1736 N N . ARG A 1 222 ? 1.026 5.524 19.526 1.00 94.69 222 ARG A N 1
ATOM 1737 C CA . ARG A 1 222 ? 2.401 5.503 20.058 1.00 94.69 222 ARG A CA 1
ATOM 1738 C C . ARG A 1 222 ? 3.413 6.055 19.053 1.00 94.69 222 ARG A C 1
ATOM 1740 O O . ARG A 1 222 ? 4.355 6.746 19.437 1.00 94.69 222 ARG A O 1
ATOM 1747 N N . ARG A 1 223 ? 3.240 5.753 17.765 1.00 92.38 223 ARG A N 1
ATOM 1748 C CA . ARG A 1 223 ? 4.139 6.229 16.709 1.00 92.38 223 ARG A CA 1
ATOM 1749 C C . ARG A 1 223 ? 3.921 7.680 16.339 1.00 92.38 223 ARG A C 1
ATOM 1751 O O . ARG A 1 223 ? 4.918 8.331 16.047 1.00 92.38 223 ARG A O 1
ATOM 1758 N N . ILE A 1 224 ? 2.684 8.173 16.358 1.00 93.56 224 ILE A N 1
ATOM 1759 C CA . ILE A 1 224 ? 2.403 9.605 16.183 1.00 93.56 224 ILE A CA 1
ATOM 1760 C C . ILE A 1 224 ? 3.185 10.395 17.238 1.00 93.56 224 ILE A C 1
ATOM 1762 O O . ILE A 1 224 ? 3.977 11.266 16.884 1.00 93.56 224 ILE A O 1
ATOM 1766 N N . GLU A 1 225 ? 3.086 10.001 18.509 1.00 94.62 225 GLU A N 1
ATOM 1767 C CA . GLU A 1 225 ? 3.829 10.646 19.598 1.00 94.62 225 GLU A CA 1
ATOM 1768 C C . GLU A 1 225 ? 5.352 10.517 19.446 1.00 94.62 225 GLU A C 1
ATOM 1770 O O . GLU A 1 225 ? 6.088 11.486 19.631 1.00 94.62 225 GLU A O 1
ATOM 1775 N N . ALA A 1 226 ? 5.860 9.353 19.032 1.00 92.50 226 ALA A N 1
ATOM 1776 C CA . ALA A 1 226 ? 7.291 9.189 18.775 1.00 92.50 226 ALA A CA 1
ATOM 1777 C C . ALA A 1 226 ? 7.794 10.069 17.614 1.00 92.50 226 ALA A C 1
ATOM 1779 O O . ALA A 1 226 ? 8.927 10.550 17.651 1.00 92.50 226 ALA A O 1
ATOM 1780 N N . ILE A 1 227 ? 6.974 10.284 16.578 1.00 89.31 227 ILE A N 1
ATOM 1781 C CA . ILE A 1 227 ? 7.298 11.182 15.459 1.00 89.31 227 ILE A CA 1
ATOM 1782 C C . ILE A 1 227 ? 7.306 12.632 15.944 1.00 89.31 227 ILE A C 1
ATOM 1784 O O . ILE A 1 227 ? 8.281 13.334 15.677 1.00 89.31 227 ILE A O 1
ATOM 1788 N N . ARG A 1 228 ? 6.293 13.050 16.715 1.00 91.31 228 ARG A N 1
ATOM 1789 C CA . ARG A 1 228 ? 6.229 14.374 17.362 1.00 91.31 228 ARG A CA 1
ATOM 1790 C C . ARG A 1 228 ? 7.464 14.653 18.214 1.00 91.31 228 ARG A C 1
ATOM 1792 O O . ARG A 1 228 ? 8.035 15.735 18.150 1.00 91.31 228 ARG A O 1
ATOM 1799 N N . ALA A 1 229 ? 7.914 13.6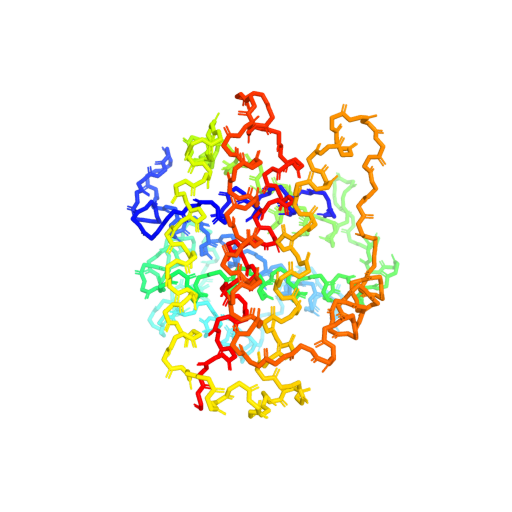48 18.960 1.00 93.56 229 ALA A N 1
ATOM 1800 C CA . ALA A 1 229 ? 9.099 13.728 19.806 1.00 93.56 229 ALA A CA 1
ATOM 1801 C C . ALA A 1 229 ? 10.433 13.577 19.044 1.00 93.56 229 ALA A C 1
ATOM 1803 O O . ALA A 1 229 ? 11.493 13.649 19.663 1.00 93.56 229 ALA A O 1
ATOM 1804 N N . GLY A 1 230 ? 10.418 13.303 17.734 1.00 90.44 230 GLY A N 1
ATOM 1805 C CA . GLY A 1 230 ? 11.631 13.044 16.949 1.00 90.44 230 GLY A CA 1
ATOM 1806 C C . GLY A 1 230 ? 12.378 11.755 17.331 1.00 90.44 230 GLY A C 1
ATOM 1807 O O . GLY A 1 230 ? 13.537 11.583 16.965 1.00 90.44 230 GLY A O 1
ATOM 1808 N N . THR A 1 231 ? 11.737 10.837 18.059 1.00 93.44 231 THR A N 1
ATOM 1809 C CA . THR A 1 231 ? 12.330 9.573 18.544 1.00 93.44 231 THR A CA 1
ATOM 1810 C C . THR A 1 231 ? 11.893 8.352 17.736 1.00 93.44 231 THR A C 1
ATOM 1812 O O . THR A 1 231 ? 12.298 7.224 18.031 1.00 93.44 231 THR A O 1
ATOM 1815 N N . HIS A 1 232 ? 11.064 8.560 16.711 1.00 86.44 232 HIS A N 1
ATOM 1816 C CA . HIS A 1 232 ? 10.529 7.496 15.875 1.00 86.44 232 HIS A CA 1
ATOM 1817 C C . HIS A 1 232 ? 11.626 6.640 15.236 1.00 86.44 232 HIS A C 1
ATOM 1819 O O . HIS A 1 232 ? 12.500 7.141 14.527 1.00 86.44 232 HIS A O 1
ATOM 1825 N N . LYS A 1 233 ? 11.506 5.321 15.413 1.00 84.12 233 LYS A N 1
ATOM 1826 C CA . LYS A 1 233 ? 12.304 4.320 14.705 1.00 84.12 233 LYS A CA 1
ATOM 1827 C C . LYS A 1 233 ? 11.381 3.435 13.856 1.00 84.12 233 LYS A C 1
ATOM 1829 O O . LYS A 1 233 ? 10.438 2.844 14.404 1.00 84.12 233 LYS A O 1
ATOM 1834 N N . PRO A 1 234 ? 11.602 3.352 12.533 1.00 76.06 234 PRO A N 1
ATOM 1835 C CA . PRO A 1 234 ? 10.851 2.431 11.693 1.00 76.06 234 PRO A CA 1
ATOM 1836 C C . PRO A 1 234 ? 11.202 0.985 12.059 1.00 76.06 234 PRO A C 1
ATOM 1838 O O . PRO A 1 234 ? 12.297 0.713 12.548 1.00 76.06 234 PRO A O 1
ATOM 1841 N N . ILE A 1 235 ? 10.264 0.067 11.824 1.00 77.44 235 ILE A N 1
ATOM 1842 C CA . ILE A 1 235 ? 10.576 -1.366 11.839 1.00 77.44 235 ILE A CA 1
ATOM 1843 C C . ILE A 1 235 ? 11.408 -1.647 10.590 1.00 77.44 235 ILE A C 1
ATOM 1845 O O . ILE A 1 235 ? 11.002 -1.281 9.488 1.00 77.44 235 ILE A O 1
ATOM 1849 N N . ALA A 1 236 ? 12.589 -2.222 10.777 1.00 73.31 236 ALA A N 1
ATOM 1850 C CA . ALA A 1 236 ? 13.631 -2.316 9.765 1.00 73.31 236 ALA A CA 1
ATOM 1851 C C . ALA A 1 236 ? 13.696 -3.690 9.084 1.00 73.31 236 ALA A C 1
ATOM 1853 O O . ALA A 1 236 ? 14.386 -3.829 8.075 1.00 73.31 236 ALA A O 1
ATOM 1854 N N . SER A 1 237 ? 13.014 -4.712 9.613 1.00 74.88 237 SER A N 1
ATOM 1855 C CA . SER A 1 237 ? 13.080 -6.068 9.052 1.00 74.88 237 SER A CA 1
ATOM 1856 C C . SER A 1 237 ? 11.804 -6.883 9.248 1.00 74.88 237 SER A C 1
ATOM 1858 O O . SER A 1 237 ? 11.048 -6.648 10.189 1.00 74.88 237 SER A O 1
ATOM 1860 N N . GLN A 1 238 ? 11.623 -7.902 8.400 1.00 77.00 238 GLN A N 1
ATOM 1861 C CA . GLN A 1 238 ? 10.545 -8.885 8.542 1.00 77.00 238 GLN A CA 1
ATOM 1862 C C . GLN A 1 238 ? 10.591 -9.582 9.906 1.00 77.00 238 GLN A C 1
ATOM 1864 O O . GLN A 1 238 ? 9.572 -9.704 10.568 1.00 77.00 238 GLN A O 1
ATOM 1869 N N . ARG A 1 239 ? 11.789 -9.931 10.392 1.00 85.44 239 ARG A N 1
ATOM 1870 C CA . ARG A 1 239 ? 11.962 -10.530 11.722 1.00 85.44 239 ARG A CA 1
ATOM 1871 C C . ARG A 1 239 ? 11.369 -9.659 12.832 1.00 85.44 239 ARG A C 1
ATOM 1873 O O . ARG A 1 239 ? 10.718 -10.170 13.732 1.00 85.44 239 ARG A O 1
ATOM 1880 N N . GLU A 1 240 ? 11.584 -8.346 12.783 1.00 86.44 240 GLU A N 1
ATOM 1881 C CA . GLU A 1 240 ? 11.023 -7.425 13.780 1.00 86.44 240 GLU A CA 1
ATOM 1882 C C . GLU A 1 240 ? 9.493 -7.313 13.683 1.00 86.44 240 GLU A C 1
ATOM 1884 O O . GLU A 1 240 ? 8.835 -7.140 14.712 1.00 86.44 240 GLU A O 1
ATOM 1889 N N . ILE A 1 241 ? 8.932 -7.427 12.472 1.00 84.38 241 ILE A N 1
ATOM 1890 C CA . ILE A 1 241 ? 7.482 -7.521 12.239 1.00 84.38 241 ILE A CA 1
ATOM 1891 C C . ILE A 1 241 ? 6.946 -8.809 1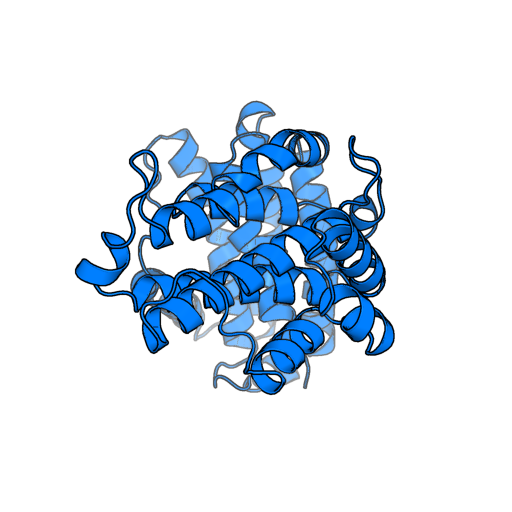2.870 1.00 84.38 241 ILE A C 1
ATOM 1893 O O . ILE A 1 241 ? 6.019 -8.750 13.673 1.00 84.38 241 ILE A O 1
ATOM 1897 N N . ASP A 1 242 ? 7.567 -9.952 12.586 1.00 87.94 242 ASP A N 1
ATOM 1898 C CA . ASP A 1 242 ? 7.141 -11.256 13.100 1.00 87.94 242 ASP A CA 1
ATOM 1899 C C . ASP A 1 242 ? 7.205 -11.298 14.633 1.00 87.94 242 ASP A C 1
ATOM 1901 O O . ASP A 1 242 ? 6.271 -11.743 15.299 1.00 87.94 242 ASP A O 1
ATOM 1905 N N . GLU A 1 243 ? 8.277 -10.759 15.217 1.00 93.12 243 GLU A N 1
ATOM 1906 C CA . GLU A 1 243 ? 8.418 -10.620 16.665 1.00 93.12 243 GLU A CA 1
ATOM 1907 C C . GLU A 1 243 ? 7.354 -9.696 17.269 1.00 93.12 243 GLU A C 1
ATOM 1909 O O . GLU A 1 243 ? 6.869 -9.944 18.376 1.00 93.12 243 GLU A O 1
ATOM 1914 N N . TYR A 1 244 ? 6.993 -8.615 16.575 1.00 92.94 244 TYR A N 1
ATOM 1915 C CA . TYR A 1 244 ? 5.918 -7.726 17.004 1.00 92.94 244 TYR A CA 1
ATOM 1916 C C . TYR A 1 244 ? 4.566 -8.442 16.988 1.00 92.94 244 TYR A C 1
ATOM 1918 O O . TYR A 1 244 ? 3.866 -8.433 18.001 1.00 92.94 244 TYR A O 1
ATOM 1926 N N . ASN A 1 245 ? 4.250 -9.126 15.892 1.00 92.69 245 ASN A N 1
ATOM 1927 C CA . ASN A 1 245 ? 3.014 -9.880 1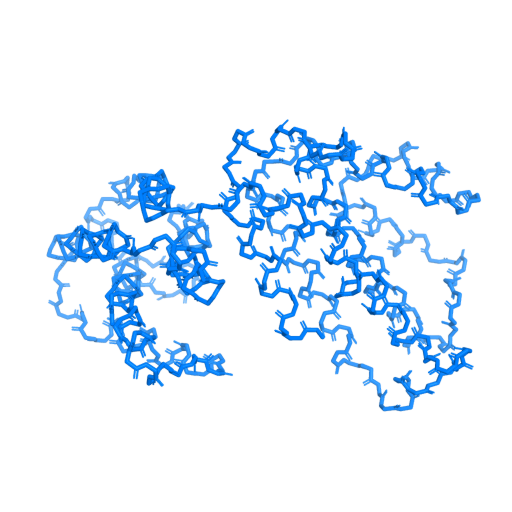5.725 1.00 92.69 245 ASN A CA 1
ATOM 1928 C C . ASN A 1 245 ? 2.890 -10.981 16.791 1.00 92.69 245 ASN A C 1
ATOM 1930 O O . ASN A 1 245 ? 1.875 -11.071 17.484 1.00 92.69 245 ASN A O 1
ATOM 1934 N N . ALA A 1 246 ? 3.960 -11.752 17.008 1.00 94.25 246 ALA A N 1
ATOM 1935 C CA . ALA A 1 246 ? 4.004 -12.802 18.021 1.00 94.25 246 ALA A CA 1
ATOM 1936 C C . ALA A 1 246 ? 3.749 -12.255 19.435 1.00 94.25 246 ALA A C 1
ATOM 1938 O O . ALA A 1 246 ? 3.001 -12.859 20.205 1.00 94.25 246 ALA A O 1
ATOM 1939 N N . ARG A 1 247 ? 4.316 -11.090 19.784 1.00 96.50 247 ARG A N 1
ATOM 1940 C CA . ARG A 1 247 ? 4.045 -10.427 21.073 1.00 96.50 247 ARG A CA 1
ATOM 1941 C C . ARG A 1 247 ? 2.596 -9.955 21.191 1.00 96.50 247 ARG A C 1
ATOM 1943 O O . ARG A 1 247 ? 1.992 -10.121 22.254 1.00 96.50 247 ARG A O 1
ATOM 1950 N N . SER A 1 248 ? 2.035 -9.384 20.126 1.00 95.50 248 SER A N 1
ATOM 1951 C CA . SER A 1 248 ? 0.644 -8.915 20.097 1.00 95.50 248 SER A CA 1
ATOM 1952 C C . SER A 1 248 ? -0.341 -10.056 20.354 1.00 95.50 248 SER A C 1
ATOM 1954 O O . SER A 1 248 ? -1.248 -9.890 21.169 1.00 95.50 248 SER A O 1
ATOM 1956 N N . VAL A 1 249 ? -0.102 -11.229 19.759 1.00 96.31 249 VAL A N 1
ATOM 1957 C CA . VAL A 1 249 ? -0.885 -12.452 20.003 1.00 96.31 249 VAL A CA 1
ATOM 1958 C C . VAL A 1 249 ? -0.640 -13.002 21.411 1.00 96.31 249 VAL A C 1
ATOM 1960 O O . VAL A 1 249 ? -1.586 -13.224 22.167 1.00 96.31 249 VAL A O 1
ATOM 1963 N N . ALA A 1 250 ? 0.624 -13.173 21.813 1.00 96.75 250 ALA A N 1
ATOM 1964 C CA . ALA A 1 250 ? 0.975 -13.779 23.099 1.00 96.75 250 ALA A CA 1
ATOM 1965 C C . ALA A 1 250 ? 0.423 -12.993 24.300 1.00 96.75 250 ALA A C 1
ATOM 1967 O O . ALA A 1 250 ? -0.078 -13.590 25.254 1.00 96.75 250 ALA A O 1
ATOM 1968 N N . SER A 1 251 ? 0.450 -11.658 24.241 1.00 96.62 251 SER A N 1
ATOM 1969 C CA . SER A 1 251 ? -0.107 -10.792 25.295 1.00 96.62 251 SER A CA 1
ATOM 1970 C C . SER A 1 251 ? -1.624 -10.933 25.479 1.00 96.62 251 SER A C 1
ATOM 1972 O O . SER A 1 251 ? -2.146 -10.572 26.531 1.00 96.62 251 SER A O 1
ATOM 1974 N N . ARG A 1 252 ? -2.326 -11.514 24.497 1.00 97.19 252 ARG A N 1
ATOM 1975 C CA . ARG A 1 252 ? -3.786 -11.700 24.468 1.00 97.19 252 ARG A CA 1
ATOM 1976 C C . ARG A 1 252 ? -4.206 -13.169 24.522 1.00 97.19 252 ARG A C 1
ATOM 1978 O O . ARG A 1 252 ? -5.383 -13.491 24.346 1.00 97.19 252 ARG A O 1
ATOM 1985 N N . ALA A 1 253 ? -3.271 -14.071 24.826 1.00 94.25 253 ALA A N 1
ATOM 1986 C CA . ALA A 1 253 ? -3.518 -15.511 24.854 1.00 94.25 253 ALA A CA 1
ATOM 1987 C C . ALA A 1 253 ? -4.706 -15.889 25.760 1.00 94.25 253 ALA A C 1
ATOM 1989 O O . ALA A 1 253 ? -5.544 -16.706 25.373 1.00 94.25 253 ALA A O 1
ATOM 1990 N N . LEU A 1 254 ? -4.819 -15.237 26.924 1.00 94.62 254 LEU A N 1
ATOM 1991 C CA . LEU A 1 254 ? -5.865 -15.485 27.925 1.00 94.62 254 LEU A CA 1
ATOM 1992 C C . LEU A 1 254 ? -7.143 -14.656 27.724 1.00 94.62 254 LEU A C 1
ATOM 1994 O O . LEU A 1 254 ? -8.108 -14.842 28.462 1.00 94.62 254 LEU A O 1
ATOM 1998 N N . VAL A 1 255 ? -7.173 -13.746 26.747 1.00 95.44 255 VAL A N 1
ATOM 1999 C CA . VAL A 1 255 ? -8.358 -12.925 26.485 1.00 95.44 255 VAL A CA 1
ATOM 2000 C C . VAL A 1 255 ? -9.391 -13.761 25.730 1.00 95.44 255 VAL A C 1
ATOM 2002 O O . VAL A 1 255 ? -9.079 -14.413 24.728 1.00 95.44 255 VAL A O 1
ATOM 2005 N N . GLY A 1 256 ? -10.623 -13.776 26.243 1.00 95.19 256 GLY A N 1
ATOM 2006 C CA . GLY A 1 256 ? -11.744 -14.482 25.625 1.00 95.19 256 GLY A CA 1
ATOM 2007 C C . GLY A 1 256 ? -12.240 -13.793 24.342 1.00 95.19 256 GLY A C 1
ATOM 2008 O O . GLY A 1 256 ? -12.001 -12.600 24.167 1.00 95.19 256 GLY A O 1
ATOM 2009 N N . PRO A 1 257 ? -12.964 -14.504 23.454 1.00 93.94 257 PRO A N 1
ATOM 2010 C CA . PRO A 1 257 ? -13.417 -13.960 22.169 1.00 93.94 257 PRO A CA 1
ATOM 2011 C C . PRO A 1 257 ? -14.221 -12.655 22.267 1.00 93.94 257 PRO A C 1
ATOM 2013 O O . PRO A 1 257 ? -14.023 -11.754 21.463 1.00 93.94 257 PRO A O 1
ATOM 2016 N N . GLU A 1 258 ? -15.109 -12.529 23.256 1.00 93.94 258 GLU A N 1
ATOM 2017 C CA . GLU A 1 258 ? -15.921 -11.319 23.453 1.00 93.94 258 GLU A CA 1
ATOM 2018 C C . GLU A 1 258 ? -15.075 -10.117 23.879 1.00 93.94 258 GLU A C 1
ATOM 2020 O O . GLU A 1 258 ? -15.078 -9.095 23.200 1.00 93.94 258 GLU A O 1
ATOM 2025 N N . ALA A 1 259 ? -14.258 -10.287 24.920 1.00 96.31 259 ALA A N 1
ATOM 2026 C CA . ALA A 1 259 ? -13.331 -9.254 25.370 1.00 96.31 259 ALA A CA 1
ATOM 2027 C C . ALA A 1 259 ? -12.340 -8.841 24.266 1.00 96.31 259 ALA A C 1
ATOM 2029 O O . ALA A 1 259 ? -11.933 -7.687 24.209 1.00 96.31 259 ALA A O 1
ATOM 2030 N N . MET A 1 260 ? -11.988 -9.757 23.358 1.00 97.06 260 MET A N 1
ATOM 2031 C CA . MET A 1 260 ? -11.119 -9.445 22.225 1.00 97.06 260 MET A CA 1
ATOM 2032 C C . MET A 1 260 ? -11.782 -8.559 21.172 1.00 97.06 260 MET A C 1
ATOM 2034 O O . MET A 1 260 ? -11.127 -7.686 20.607 1.00 97.06 260 MET A O 1
ATOM 2038 N N . LEU A 1 261 ? -13.085 -8.725 20.943 1.00 96.25 261 LEU A N 1
ATOM 2039 C CA . LEU A 1 261 ? -13.844 -7.816 20.084 1.00 96.25 261 LEU A CA 1
ATOM 2040 C C . LEU A 1 261 ? -14.026 -6.438 20.736 1.00 96.25 261 LEU A C 1
ATOM 2042 O O . LEU A 1 261 ? -13.892 -5.425 20.053 1.00 96.25 261 LEU A O 1
ATOM 2046 N N . ASP A 1 262 ? -14.255 -6.388 22.050 1.00 96.88 262 ASP A N 1
ATOM 2047 C CA . ASP A 1 262 ? -14.341 -5.121 22.789 1.00 96.88 262 ASP A CA 1
ATOM 2048 C C . ASP A 1 262 ? -13.010 -4.356 22.770 1.00 96.88 262 ASP A C 1
ATOM 2050 O O . ASP A 1 262 ? -12.976 -3.126 22.630 1.00 96.88 262 ASP A O 1
ATOM 2054 N N . GLU A 1 263 ? -11.896 -5.078 22.895 1.00 97.62 263 GLU A N 1
ATOM 2055 C CA . GLU A 1 263 ? -10.555 -4.511 22.804 1.00 97.62 263 GLU A CA 1
ATOM 2056 C C . GLU A 1 263 ? -10.266 -3.999 21.391 1.00 97.62 263 GLU A C 1
ATOM 2058 O O . GLU A 1 263 ? -9.796 -2.873 21.237 1.00 97.62 263 GLU A O 1
ATOM 2063 N N . LEU A 1 264 ? -10.644 -4.760 20.361 1.00 96.12 264 LEU A N 1
ATOM 2064 C CA . LEU A 1 264 ? -10.574 -4.342 18.963 1.00 96.12 264 LEU A CA 1
ATOM 2065 C C . LEU A 1 264 ? -11.320 -3.020 18.720 1.00 96.12 264 LEU A C 1
ATOM 2067 O O . LEU A 1 264 ? -10.738 -2.064 18.197 1.00 96.12 264 LEU A O 1
ATOM 2071 N N . ASP A 1 265 ? -12.576 -2.928 19.159 1.00 97.44 265 ASP A N 1
ATOM 2072 C CA . ASP A 1 265 ? -13.401 -1.727 18.996 1.00 97.44 265 ASP A CA 1
ATOM 2073 C C . ASP A 1 265 ? -12.867 -0.541 19.831 1.00 97.44 265 ASP A C 1
ATOM 2075 O O . ASP A 1 265 ? -12.994 0.629 19.453 1.00 97.44 265 ASP A O 1
ATOM 2079 N N . THR A 1 266 ? -12.228 -0.810 20.970 1.00 98.19 266 THR A N 1
ATOM 2080 C CA . THR A 1 266 ? -11.600 0.216 21.818 1.00 98.19 266 THR A CA 1
ATOM 2081 C C . THR A 1 266 ? -10.302 0.749 21.220 1.00 98.19 266 THR A C 1
ATOM 2083 O O . THR A 1 266 ? -10.104 1.967 21.178 1.00 98.19 266 THR A O 1
ATOM 2086 N N . SER A 1 267 ? -9.436 -0.130 20.726 1.00 97.75 267 SER A N 1
ATOM 2087 C CA . SER A 1 267 ? -8.167 0.245 20.104 1.00 97.75 267 SER A CA 1
ATOM 2088 C C . SER A 1 267 ? -8.388 0.996 18.796 1.00 97.75 267 SER A C 1
ATOM 2090 O O . SER A 1 267 ? -7.714 1.998 18.559 1.00 97.75 267 SER A O 1
ATOM 2092 N N . TYR A 1 268 ? -9.405 0.623 18.013 1.00 97.19 268 TYR A N 1
ATOM 2093 C CA . TYR A 1 268 ? -9.825 1.407 16.851 1.00 97.19 268 TYR A CA 1
ATOM 2094 C C . TYR A 1 268 ? -10.252 2.831 17.232 1.00 97.19 268 TYR A C 1
ATOM 2096 O O . TYR A 1 268 ? -9.761 3.788 16.635 1.00 97.19 268 TYR A O 1
ATOM 2104 N N . ARG A 1 269 ? -11.103 3.008 18.256 1.00 98.12 269 ARG A N 1
ATOM 2105 C CA . ARG A 1 269 ? -11.535 4.350 18.695 1.00 98.12 269 ARG A CA 1
ATOM 2106 C C . ARG A 1 269 ? -10.360 5.231 19.120 1.00 98.12 269 ARG A C 1
ATOM 2108 O O . ARG A 1 269 ? -10.312 6.390 18.722 1.00 98.12 269 ARG A O 1
ATOM 2115 N N . ARG A 1 270 ? -9.404 4.680 19.876 1.00 97.81 270 ARG A N 1
ATOM 2116 C CA . ARG A 1 270 ? -8.193 5.402 20.314 1.00 97.81 270 ARG A CA 1
ATOM 2117 C C . ARG A 1 270 ? -7.285 5.777 19.148 1.00 97.81 270 ARG A C 1
ATOM 2119 O O . ARG A 1 270 ? -6.796 6.899 19.082 1.00 97.81 270 ARG A O 1
ATOM 2126 N N . MET A 1 271 ? -7.067 4.845 18.223 1.00 97.25 271 MET A N 1
ATOM 2127 C CA . MET A 1 271 ? -6.303 5.103 17.004 1.00 97.25 271 MET A CA 1
ATOM 2128 C C . MET A 1 271 ? -6.963 6.215 16.180 1.00 97.25 271 MET A C 1
ATOM 2130 O O . MET A 1 271 ? -6.296 7.173 15.797 1.00 97.25 271 MET A O 1
ATOM 2134 N N . ARG A 1 272 ? -8.283 6.134 15.982 1.00 96.81 272 ARG A N 1
ATOM 2135 C CA . ARG A 1 272 ? -9.067 7.130 15.247 1.00 96.81 272 ARG A CA 1
ATOM 2136 C C . ARG A 1 272 ? -8.991 8.513 15.892 1.00 96.81 272 ARG A C 1
ATOM 2138 O O . ARG A 1 272 ? -8.824 9.500 15.187 1.00 96.81 272 ARG A O 1
ATOM 2145 N N . GLU A 1 273 ? -9.096 8.592 17.216 1.00 97.75 273 GLU A N 1
ATOM 2146 C CA . GLU A 1 273 ? -8.939 9.844 17.966 1.00 97.75 273 GLU A CA 1
ATOM 2147 C C . GLU A 1 273 ? -7.549 10.462 17.754 1.00 97.75 273 GLU A C 1
ATOM 2149 O O . GLU A 1 273 ? -7.443 11.656 17.484 1.00 97.75 273 GLU A O 1
ATOM 2154 N N . ALA A 1 274 ? -6.489 9.649 17.781 1.00 97.00 274 ALA A N 1
ATOM 2155 C CA . ALA A 1 274 ? -5.135 10.128 17.515 1.00 97.00 274 ALA A CA 1
ATOM 2156 C C . ALA A 1 274 ? -4.960 10.652 16.079 1.00 97.00 274 ALA A C 1
ATOM 2158 O O . ALA A 1 274 ? -4.291 11.664 15.881 1.00 97.00 274 ALA A O 1
ATOM 2159 N N . VAL A 1 275 ? -5.581 10.001 15.088 1.00 94.88 275 VAL A N 1
ATOM 2160 C CA . VAL A 1 275 ? -5.569 10.457 13.686 1.00 94.88 275 VAL A CA 1
ATOM 2161 C C . VAL A 1 275 ? -6.352 11.762 13.509 1.00 94.88 275 VAL A C 1
ATOM 2163 O O . VAL A 1 275 ? -5.891 12.660 12.809 1.00 94.88 275 VAL A O 1
ATOM 2166 N N . LEU A 1 276 ? -7.502 11.908 14.172 1.00 95.81 276 LEU A N 1
ATOM 2167 C CA . LEU A 1 276 ? -8.260 13.165 14.175 1.00 95.81 276 LEU A CA 1
ATOM 2168 C C . LEU A 1 276 ? -7.482 14.316 14.820 1.00 95.81 276 LEU A C 1
ATOM 2170 O O . LEU A 1 276 ? -7.642 15.463 14.422 1.00 95.81 276 LEU A O 1
ATOM 2174 N N . GLY A 1 277 ? -6.629 14.011 15.797 1.00 95.44 277 GLY A N 1
ATOM 2175 C CA . GLY A 1 277 ? -5.769 14.985 16.464 1.00 95.44 277 GLY A CA 1
ATOM 2176 C C . GLY A 1 277 ? -4.519 15.395 15.678 1.00 95.44 277 GLY A C 1
ATOM 2177 O O . GLY A 1 277 ? -3.646 16.045 16.259 1.00 95.44 277 GLY A O 1
ATOM 2178 N N . LEU A 1 278 ? -4.372 14.992 14.410 1.00 94.50 278 LEU A N 1
ATOM 2179 C CA . LEU A 1 278 ? -3.263 15.428 13.559 1.00 94.50 278 LEU A CA 1
ATOM 2180 C C . LEU A 1 278 ? -3.493 16.861 13.067 1.00 94.50 278 LEU A C 1
ATOM 2182 O O . LEU A 1 278 ? -4.552 17.192 12.537 1.00 94.50 278 LEU A O 1
ATOM 2186 N N . SER A 1 279 ? -2.464 17.699 13.167 1.00 91.56 279 SER A N 1
ATOM 2187 C CA . SER A 1 279 ? -2.437 18.976 12.447 1.00 91.56 279 SER A CA 1
ATOM 2188 C C . SER A 1 279 ? -2.393 18.757 10.927 1.00 91.56 279 SER A C 1
ATOM 2190 O O . SER A 1 279 ? -2.052 17.674 10.451 1.00 91.56 279 SER A O 1
ATOM 2192 N N . ALA A 1 280 ? -2.682 19.794 10.137 1.00 86.00 280 ALA A N 1
ATOM 2193 C CA . ALA A 1 280 ? -2.633 19.693 8.676 1.00 86.00 280 ALA A CA 1
ATOM 2194 C C . ALA A 1 280 ? -1.226 19.336 8.149 1.00 86.00 280 ALA A C 1
ATOM 2196 O O . ALA A 1 280 ? -1.099 18.582 7.187 1.00 86.00 280 ALA A O 1
ATOM 2197 N N . ASP A 1 281 ? -0.165 19.823 8.797 1.00 85.88 281 ASP A N 1
ATOM 2198 C CA . ASP A 1 281 ? 1.217 19.488 8.426 1.00 85.88 281 ASP A CA 1
ATOM 2199 C C . ASP A 1 281 ? 1.571 18.044 8.799 1.00 85.88 281 ASP A C 1
ATOM 2201 O O . ASP A 1 281 ? 2.273 17.359 8.057 1.00 85.88 281 ASP A O 1
ATOM 2205 N N . GLU A 1 282 ? 1.051 17.545 9.922 1.00 89.62 282 GLU A N 1
ATOM 2206 C CA . GLU A 1 282 ? 1.212 16.144 10.311 1.00 89.62 282 GLU A CA 1
ATOM 2207 C C . GLU A 1 282 ? 0.408 15.200 9.413 1.00 89.62 282 GLU A C 1
ATOM 2209 O O . GLU A 1 282 ? 0.913 14.144 9.042 1.00 89.62 282 GLU A O 1
ATOM 2214 N N . ALA A 1 283 ? -0.809 15.578 9.020 1.00 83.81 283 ALA A N 1
ATOM 2215 C CA . ALA A 1 283 ? -1.629 14.804 8.092 1.00 83.81 283 ALA A CA 1
ATOM 2216 C C . ALA A 1 283 ? -0.975 14.704 6.705 1.00 83.81 283 ALA A C 1
ATOM 2218 O O . ALA A 1 283 ? -0.962 13.634 6.103 1.00 83.81 283 ALA A O 1
ATOM 2219 N N . ARG A 1 284 ? -0.347 15.793 6.238 1.00 77.81 284 ARG A N 1
ATOM 2220 C CA . ARG A 1 284 ? 0.443 15.818 4.997 1.00 77.81 284 ARG A CA 1
ATOM 2221 C C . ARG A 1 284 ? 1.826 15.186 5.136 1.00 77.81 284 ARG A C 1
ATOM 2223 O O . ARG A 1 284 ? 2.518 15.026 4.133 1.00 77.81 284 ARG A O 1
ATOM 2230 N N . ASN A 1 285 ? 2.264 14.837 6.346 1.00 77.19 285 ASN A N 1
ATOM 2231 C CA . ASN A 1 285 ? 3.567 14.221 6.538 1.00 77.19 285 ASN A CA 1
ATOM 2232 C C . ASN A 1 285 ? 3.545 12.797 5.956 1.00 77.19 285 ASN A C 1
ATOM 2234 O O . ASN A 1 285 ? 2.879 11.919 6.518 1.00 77.19 285 ASN A O 1
ATOM 2238 N N . PRO A 1 286 ? 4.330 12.509 4.900 1.00 68.94 286 PRO A N 1
ATOM 2239 C CA . PRO A 1 286 ? 4.272 11.219 4.219 1.00 68.94 286 PRO A CA 1
ATOM 2240 C C . PRO A 1 286 ? 4.660 10.054 5.138 1.00 68.94 286 PRO A C 1
ATOM 2242 O O . PRO A 1 286 ? 4.192 8.937 4.941 1.00 68.94 286 PRO A O 1
ATOM 2245 N N . ARG A 1 287 ? 5.464 10.287 6.189 1.00 71.62 287 ARG A N 1
ATOM 2246 C CA . ARG A 1 287 ? 5.811 9.244 7.171 1.00 71.62 287 ARG A CA 1
ATOM 2247 C C . ARG A 1 287 ? 4.640 8.895 8.083 1.00 71.62 287 ARG A C 1
ATOM 2249 O O . ARG A 1 287 ? 4.469 7.721 8.403 1.00 71.62 287 ARG A O 1
ATOM 2256 N N . ILE A 1 288 ? 3.853 9.885 8.507 1.00 82.25 288 ILE A N 1
ATOM 2257 C CA . ILE A 1 288 ? 2.659 9.653 9.332 1.00 82.25 288 ILE A CA 1
ATOM 2258 C C . ILE A 1 288 ? 1.591 8.976 8.475 1.00 82.25 288 ILE A C 1
ATOM 2260 O O . ILE A 1 288 ? 1.101 7.917 8.862 1.00 82.25 288 ILE A O 1
ATOM 2264 N N . ALA A 1 289 ? 1.318 9.514 7.283 1.00 75.94 289 ALA A N 1
ATOM 2265 C CA . ALA A 1 289 ? 0.378 8.922 6.337 1.00 75.94 289 ALA A CA 1
ATOM 2266 C C . ALA A 1 289 ? 0.748 7.466 5.992 1.00 75.94 289 ALA A C 1
ATOM 2268 O O . ALA A 1 289 ? -0.123 6.595 6.044 1.00 75.94 289 ALA A O 1
ATOM 2269 N N . LEU A 1 290 ? 2.038 7.166 5.750 1.00 72.00 290 LEU A N 1
ATOM 2270 C CA . LEU A 1 290 ? 2.535 5.794 5.563 1.00 72.00 290 LEU A CA 1
ATOM 2271 C C . LEU A 1 290 ? 2.199 4.911 6.746 1.00 72.00 290 LEU A C 1
ATOM 2273 O O . LEU A 1 290 ? 1.598 3.851 6.601 1.00 72.00 290 LEU A O 1
ATOM 2277 N N . MET A 1 291 ? 2.647 5.355 7.916 1.00 83.88 291 MET A N 1
ATOM 2278 C CA . MET A 1 291 ? 2.613 4.588 9.144 1.00 83.88 291 MET A CA 1
ATOM 2279 C C . MET A 1 291 ? 1.176 4.228 9.518 1.00 83.88 291 MET A C 1
ATOM 2281 O O . MET A 1 291 ? 0.937 3.075 9.881 1.00 83.88 291 MET A O 1
ATOM 2285 N N . VAL A 1 292 ? 0.244 5.175 9.377 1.00 85.25 292 VAL A N 1
ATOM 2286 C CA . VAL A 1 292 ? -1.189 4.964 9.603 1.00 85.25 292 VAL A CA 1
ATOM 2287 C C . VAL A 1 292 ? -1.765 4.012 8.553 1.00 85.25 292 VAL A C 1
ATOM 2289 O O . VAL A 1 292 ? -2.400 3.026 8.921 1.00 85.25 292 VAL A O 1
ATOM 2292 N N . SER A 1 293 ? -1.502 4.246 7.264 1.00 76.25 293 SER A N 1
ATOM 2293 C CA . SER A 1 293 ? -2.104 3.468 6.169 1.00 76.25 293 SER A CA 1
ATOM 2294 C C . SER A 1 293 ? -1.696 1.992 6.189 1.00 76.25 293 SER A C 1
ATOM 2296 O O . SER A 1 293 ? -2.556 1.122 6.066 1.00 76.25 293 SER A O 1
ATOM 2298 N N . VAL A 1 294 ? -0.412 1.681 6.424 1.00 73.00 294 VAL A N 1
ATOM 2299 C CA . VAL A 1 294 ? 0.084 0.285 6.483 1.00 73.00 294 VAL A CA 1
ATOM 2300 C C . VAL A 1 294 ? -0.369 -0.481 7.725 1.00 73.00 294 VAL A C 1
ATOM 2302 O O . VAL A 1 294 ? -0.209 -1.691 7.774 1.00 73.00 294 VAL A O 1
ATOM 2305 N N . ARG A 1 295 ? -0.901 0.208 8.740 1.00 83.25 295 ARG A N 1
ATOM 2306 C CA . ARG A 1 295 ? -1.413 -0.397 9.987 1.00 83.25 295 ARG A CA 1
ATOM 2307 C C . ARG A 1 295 ? -2.935 -0.454 10.041 1.00 83.25 295 ARG A C 1
ATOM 2309 O O . ARG A 1 295 ? -3.489 -0.998 10.990 1.00 83.25 295 ARG A O 1
ATOM 2316 N N . THR A 1 296 ? -3.602 0.151 9.062 1.00 80.56 296 THR A N 1
ATOM 2317 C CA . THR A 1 296 ? -5.062 0.262 9.004 1.00 80.56 296 THR A CA 1
ATOM 2318 C C . THR A 1 296 ? -5.550 -0.188 7.632 1.00 80.56 296 THR A C 1
ATOM 2320 O O . THR A 1 296 ? -5.685 -1.384 7.406 1.00 80.56 296 THR A O 1
ATOM 2323 N N . ILE A 1 297 ? -5.731 0.747 6.702 1.00 67.38 297 ILE A N 1
ATOM 2324 C CA . ILE A 1 297 ? -6.318 0.569 5.371 1.00 67.38 297 ILE A CA 1
ATOM 2325 C C . ILE A 1 297 ? -5.713 -0.631 4.633 1.00 67.38 297 ILE A C 1
ATOM 2327 O O . ILE A 1 297 ? -6.432 -1.557 4.274 1.00 67.38 297 ILE A O 1
ATOM 2331 N N . LEU A 1 298 ? -4.386 -0.654 4.470 1.00 66.44 298 LEU A N 1
ATOM 2332 C CA . LEU A 1 298 ? -3.709 -1.716 3.714 1.00 66.44 298 LEU A CA 1
ATOM 2333 C C . LEU A 1 298 ? -3.684 -3.039 4.484 1.00 66.44 298 LEU A C 1
ATOM 2335 O O . LEU A 1 298 ? -3.804 -4.110 3.903 1.00 66.44 298 LEU A O 1
ATOM 2339 N N . HIS A 1 299 ? -3.588 -2.952 5.807 1.00 74.25 299 HIS A N 1
ATOM 2340 C CA . HIS A 1 299 ? -3.515 -4.111 6.687 1.00 74.25 299 HIS A CA 1
ATOM 2341 C C . HIS A 1 299 ? -4.837 -4.888 6.741 1.00 74.25 299 HIS A C 1
ATOM 2343 O O . HIS A 1 299 ? -4.867 -6.114 6.808 1.00 74.25 299 HIS A O 1
ATOM 2349 N N . TRP A 1 300 ? -5.958 -4.168 6.703 1.00 76.06 300 TRP A N 1
ATOM 2350 C CA . TRP A 1 300 ? -7.294 -4.752 6.699 1.00 76.06 300 TRP A CA 1
ATOM 2351 C C . TRP A 1 300 ? -7.733 -5.258 5.326 1.00 76.06 300 TRP A C 1
ATOM 2353 O O . TRP A 1 300 ? -8.597 -6.136 5.259 1.00 76.06 300 TRP A O 1
ATOM 2363 N N . GLU A 1 301 ? -7.188 -4.695 4.246 1.00 68.62 301 GLU A N 1
ATOM 2364 C CA . GLU A 1 301 ? -7.321 -5.252 2.898 1.00 68.62 301 GLU A CA 1
ATOM 2365 C C . GLU A 1 301 ? -6.584 -6.594 2.804 1.00 68.62 301 GLU A C 1
ATOM 2367 O O . GLU A 1 301 ? -7.197 -7.578 2.395 1.00 68.62 301 GLU A O 1
ATOM 2372 N N . GLU A 1 302 ? -5.330 -6.654 3.268 1.00 68.75 302 GLU A N 1
ATOM 2373 C CA . GLU A 1 302 ? -4.500 -7.868 3.288 1.00 68.75 302 GLU A CA 1
ATOM 2374 C C . GLU A 1 302 ? -5.153 -8.992 4.107 1.00 68.75 302 GLU A C 1
ATOM 2376 O O . GLU A 1 302 ? -5.508 -10.040 3.570 1.00 68.75 302 GLU A O 1
ATOM 2381 N N . HIS A 1 303 ? -5.417 -8.750 5.393 1.00 72.44 303 HIS A N 1
ATOM 2382 C CA . HIS A 1 303 ? -5.989 -9.777 6.268 1.00 72.44 303 HIS A CA 1
ATOM 2383 C C . HIS A 1 303 ? -7.500 -9.951 6.095 1.00 72.44 303 HIS A C 1
ATOM 2385 O O . HIS A 1 303 ? -8.077 -10.929 6.564 1.00 72.44 303 HIS A O 1
ATOM 2391 N N . GLY A 1 304 ? -8.177 -9.022 5.417 1.00 61.25 304 GLY A N 1
ATOM 2392 C CA . GLY A 1 304 ? -9.609 -9.109 5.151 1.00 61.25 304 GLY A CA 1
ATOM 2393 C C . GLY A 1 304 ? -9.995 -10.349 4.347 1.00 61.25 304 GLY A C 1
ATOM 2394 O O . GLY A 1 304 ? -11.072 -10.897 4.584 1.00 61.25 304 GLY A O 1
ATOM 2395 N N . GLY A 1 305 ? -9.120 -10.795 3.441 1.00 63.78 305 GLY A N 1
ATOM 2396 C CA . GLY A 1 305 ? -9.301 -12.024 2.668 1.00 63.78 305 GLY A CA 1
ATOM 2397 C C . GLY A 1 305 ? -9.196 -13.297 3.510 1.00 63.78 305 GLY A C 1
ATOM 2398 O O . GLY A 1 305 ? -9.836 -14.289 3.186 1.00 63.78 305 GLY A O 1
ATOM 2399 N N . GLU A 1 306 ? -8.468 -13.263 4.630 1.00 68.94 306 GLU A N 1
ATOM 2400 C CA . GLU A 1 306 ? -8.326 -14.425 5.515 1.00 68.94 306 GLU A CA 1
ATOM 2401 C C . GLU A 1 306 ? -9.623 -14.737 6.276 1.00 68.94 306 GLU A C 1
ATOM 2403 O O . GLU A 1 306 ? -9.859 -15.888 6.630 1.00 68.94 306 GLU A O 1
ATOM 2408 N N . PHE A 1 307 ? -10.496 -13.741 6.483 1.00 63.47 307 PHE A N 1
ATOM 2409 C CA . PHE A 1 307 ? -11.819 -13.888 7.113 1.00 63.47 307 PHE A CA 1
ATOM 2410 C C . PHE A 1 307 ? -12.899 -14.463 6.173 1.00 63.47 307 PHE A C 1
ATOM 2412 O O . PHE A 1 307 ? -14.091 -14.251 6.406 1.00 63.47 307 PHE A O 1
ATOM 2419 N N . GLN A 1 308 ? -12.501 -15.164 5.109 1.00 59.44 308 GLN A N 1
ATOM 2420 C CA . GLN A 1 308 ? -13.395 -15.946 4.255 1.00 59.44 308 GLN A CA 1
ATOM 2421 C C . GLN A 1 308 ? -13.191 -17.445 4.551 1.00 59.44 308 GLN A C 1
ATOM 2423 O O . GLN A 1 308 ? -12.038 -17.879 4.576 1.00 59.44 308 GLN A O 1
ATOM 2428 N N . PRO A 1 309 ? -14.265 -18.210 4.827 1.00 47.75 309 PRO A N 1
ATOM 2429 C CA . PRO A 1 309 ? -14.183 -19.657 5.029 1.00 47.75 309 PRO A CA 1
ATOM 2430 C C . PRO A 1 309 ? -13.815 -20.421 3.750 1.00 47.75 309 PRO A C 1
ATOM 2432 O O . PRO A 1 309 ? -14.150 -19.935 2.644 1.00 47.75 309 PRO A O 1
#

Foldseek 3Di:
DVPQVLLLLLLLLLQDQVQQQDAFPVRAGVLLVLLLLLLLLQVLLQQLVQCQVPVDNDRDLPDPPSLVVSCVLLQADPVLSVVCNPPHDPVSVSVRSSVRSVPDGPLRSSCSNVVSNVSSVVSLVPDDPCQCPPDDDPNHRSNRCSCLVSHSVCSVVCPVRSLVSQDLALVSLLVSLVVLCVLLVVLVVVCPQVQQQPAFPVGDRVLLVLLLLLLLLLVLLVQLVCVVVVNHDDDDDPVSSVVSSVCSSVVCVPPGSVSSSVSSVVSNVVSSVSSNPDDSVLSSPSVSSSSSCVSGSVSSSVCVVRSDD

Sequence (309 aa):
MTAAWPAFRIAAGTLTDEQLDEKTSSGWTYRQMLGHVAAWHELAARRLRDFRATGQTEPADADRDATDALFKALGLAAEDREALLGEWDMDRFNAAIGAASLRDDRHVLFTKLDGSFARLREVVAALSDEQVSAHVEEGRSFAYAVVEGDSFGHYPEHEAELAVVVPATGEALAARIDMDWRRFRERVRHLGRAGLGERTSIGWTYKDLVAHVVGWLEDVPRRIEAIRAGTHKPIASQREIDEYNARSVASRALVGPEAMLDELDTSYRRMREAVLGLSADEARNPRIALMVSVRTILHWEEHGGEFQP

Secondary structure (DSSP, 8-state):
-TTHHHHHHHHHHT--TTGGGSBPTTS-BHHHHHHHHHHHHHHHHHHHHHHHHHS-SSPPTT-HHHHHHHHHHTT--HHHHHHHSSS--HHHHHHHHHHHHTT--HHHHHHHHHHHHHHHHHHHHT--HHHHHSSEETTEEHHHHHHIIIIITTGGGGHHHHHTTS--SHHHHHHHHHHHHHHHHHHHHHHHHHHTTSBPTTS-BHHHHHHHHHHHHHHHHHHHHHHHTT------SHHHHHHHHHHHHHTTTT--HHHHHHHHHHHHHHHHHHHHT--HHHHT-HHHHHHHHTTTHHHHHHHHGGG--

pLDDT: mean 84.96, std 11.26, range [46.12, 98.19]

Radius of gyration: 21.54 Å; chains: 1; bounding box: 49×42×62 Å